Protein AF-A0A5P2HES1-F1 (afdb_monomer)

Structure (mmCIF, N/CA/C/O backbone):
data_AF-A0A5P2HES1-F1
#
_entry.id   AF-A0A5P2HES1-F1
#
loop_
_atom_site.group_PDB
_atom_site.id
_atom_site.type_symbol
_atom_site.label_atom_id
_atom_site.label_alt_id
_atom_site.label_comp_id
_atom_site.label_asym_id
_atom_site.label_entity_id
_atom_site.label_seq_id
_atom_site.pdbx_PDB_ins_code
_atom_site.Cartn_x
_atom_site.Cartn_y
_atom_site.Cartn_z
_atom_site.occupancy
_atom_site.B_iso_or_equiv
_atom_site.auth_seq_id
_atom_site.auth_comp_id
_atom_site.auth_asym_id
_atom_site.auth_atom_id
_atom_site.pdbx_PDB_model_num
ATOM 1 N N . MET A 1 1 ? 37.624 15.967 -40.245 1.00 59.12 1 MET A N 1
ATOM 2 C CA . MET A 1 1 ? 36.885 14.984 -39.427 1.00 59.12 1 MET A CA 1
ATOM 3 C C . MET A 1 1 ? 36.874 13.698 -40.218 1.00 59.12 1 MET A C 1
ATOM 5 O O . MET A 1 1 ? 36.329 13.699 -41.315 1.00 59.12 1 MET A O 1
ATOM 9 N N . ASP A 1 2 ? 37.548 12.667 -39.721 1.00 70.38 2 ASP A N 1
ATOM 10 C CA . ASP A 1 2 ? 37.710 11.409 -40.449 1.00 70.38 2 ASP A CA 1
ATOM 11 C C . ASP A 1 2 ? 36.388 10.630 -40.472 1.00 70.38 2 ASP A C 1
ATOM 13 O O . ASP A 1 2 ? 35.602 10.689 -39.524 1.00 70.38 2 ASP A O 1
ATOM 17 N N . ALA A 1 3 ? 36.131 9.880 -41.547 1.00 70.19 3 ALA A N 1
ATOM 18 C CA . ALA A 1 3 ? 34.906 9.087 -41.704 1.00 70.19 3 ALA A CA 1
ATOM 19 C C . ALA A 1 3 ? 34.691 8.088 -40.544 1.00 70.19 3 ALA A C 1
ATOM 21 O O . ALA A 1 3 ? 33.560 7.851 -40.125 1.00 70.19 3 ALA A O 1
ATOM 22 N N . ASN A 1 4 ? 35.782 7.590 -39.950 1.00 72.94 4 ASN A N 1
ATOM 23 C CA . ASN A 1 4 ? 35.753 6.743 -38.755 1.00 72.94 4 ASN A CA 1
ATOM 24 C C . ASN A 1 4 ? 35.305 7.494 -37.492 1.00 72.94 4 ASN A C 1
ATOM 26 O O . ASN A 1 4 ? 34.657 6.903 -36.634 1.00 72.94 4 ASN A O 1
ATOM 30 N N . THR A 1 5 ? 35.609 8.791 -37.379 1.00 73.00 5 THR A N 1
ATOM 31 C CA . THR A 1 5 ? 35.155 9.634 -36.263 1.00 73.00 5 THR A CA 1
ATOM 32 C C . THR A 1 5 ? 33.660 9.927 -36.371 1.00 73.00 5 THR A C 1
ATOM 34 O O . THR A 1 5 ? 32.964 9.963 -35.366 1.00 73.00 5 THR A O 1
ATOM 37 N N . ILE A 1 6 ? 33.133 10.104 -37.586 1.00 72.12 6 ILE A N 1
ATOM 38 C CA . ILE A 1 6 ? 31.689 10.291 -37.801 1.00 72.12 6 ILE A CA 1
ATOM 39 C C . ILE A 1 6 ? 30.934 8.984 -37.513 1.00 72.12 6 ILE A C 1
ATOM 41 O O . ILE A 1 6 ? 29.900 9.007 -36.847 1.00 72.12 6 ILE A O 1
ATOM 45 N N . GLY A 1 7 ? 31.481 7.839 -37.938 1.00 72.12 7 GLY A N 1
ATOM 46 C CA . GLY A 1 7 ? 30.915 6.520 -37.641 1.00 72.12 7 GLY A CA 1
ATOM 47 C C . GLY A 1 7 ? 30.882 6.196 -36.143 1.00 72.12 7 GLY A C 1
ATOM 48 O O . GLY A 1 7 ? 29.856 5.735 -35.645 1.00 72.12 7 GLY A O 1
ATOM 49 N N . SER A 1 8 ? 31.956 6.495 -35.402 1.00 70.94 8 SER A N 1
ATOM 50 C CA . SER A 1 8 ? 31.992 6.270 -33.950 1.00 70.94 8 SER A CA 1
ATOM 51 C C . SER A 1 8 ? 31.045 7.196 -33.179 1.00 70.94 8 SER A C 1
ATOM 53 O O . SER A 1 8 ? 30.427 6.758 -32.210 1.00 70.94 8 SER A O 1
ATOM 55 N N . LEU A 1 9 ? 30.862 8.444 -33.627 1.00 70.81 9 LEU A N 1
ATOM 56 C CA . LEU A 1 9 ? 29.902 9.378 -33.027 1.00 70.81 9 LEU A CA 1
ATOM 57 C C . LEU A 1 9 ? 28.442 8.951 -33.259 1.00 70.81 9 LEU A C 1
ATOM 59 O O . LEU A 1 9 ? 27.622 9.061 -32.348 1.00 70.81 9 LEU A O 1
ATOM 63 N N . LEU A 1 10 ? 28.109 8.423 -34.441 1.00 69.81 10 LEU A N 1
ATOM 64 C CA . LEU A 1 10 ? 26.763 7.913 -34.736 1.00 69.81 10 LEU A CA 1
ATOM 65 C C . LEU A 1 10 ? 26.450 6.612 -33.979 1.00 69.81 10 LEU A C 1
ATOM 67 O O . LEU A 1 10 ? 25.336 6.451 -33.472 1.00 69.81 10 LEU A O 1
ATOM 71 N N . ALA A 1 11 ? 27.432 5.715 -33.847 1.00 69.38 11 ALA A N 1
ATOM 72 C CA . ALA A 1 11 ? 27.310 4.500 -33.038 1.00 69.38 11 ALA A CA 1
ATOM 73 C C . ALA A 1 11 ? 27.138 4.824 -31.543 1.00 69.38 11 ALA A C 1
ATOM 75 O O . ALA A 1 11 ? 26.282 4.253 -30.872 1.00 69.38 11 ALA A O 1
ATOM 76 N N . PHE A 1 12 ? 27.885 5.806 -31.029 1.00 71.69 12 PHE A N 1
ATOM 77 C CA . PHE A 1 12 ? 27.720 6.279 -29.655 1.00 71.69 12 PHE A CA 1
ATOM 78 C C . PHE A 1 12 ? 26.327 6.880 -29.415 1.00 71.69 12 PHE A C 1
ATOM 80 O O . PHE A 1 12 ? 25.690 6.582 -28.406 1.00 71.69 12 PHE A O 1
ATOM 87 N N . ASN A 1 13 ? 25.822 7.688 -30.355 1.00 73.94 13 ASN A N 1
ATOM 88 C CA . ASN A 1 13 ? 24.507 8.315 -30.233 1.00 73.94 13 ASN A CA 1
ATOM 89 C C . ASN A 1 13 ? 23.365 7.284 -30.211 1.00 73.94 13 ASN A C 1
ATOM 91 O O . ASN A 1 13 ? 22.482 7.336 -29.357 1.00 73.94 13 ASN A O 1
ATOM 95 N N . THR A 1 14 ? 23.394 6.315 -31.125 1.00 71.44 14 THR A N 1
ATOM 96 C CA . THR A 1 14 ? 22.383 5.245 -31.197 1.00 71.44 14 THR A CA 1
ATOM 97 C C . THR A 1 14 ? 22.399 4.357 -29.951 1.00 71.44 14 THR A C 1
ATOM 99 O O . THR A 1 14 ? 21.341 4.084 -29.379 1.00 71.44 14 THR A O 1
ATOM 102 N N . GLN A 1 15 ? 23.585 4.009 -29.448 1.00 72.19 15 GLN A N 1
ATOM 103 C CA . GLN A 1 15 ? 23.735 3.242 -28.211 1.00 72.19 15 GLN A CA 1
ATOM 104 C C . GLN A 1 15 ? 23.251 4.018 -26.971 1.00 72.19 15 GLN A C 1
ATOM 106 O O . GLN A 1 15 ? 22.603 3.442 -26.094 1.00 72.19 15 GLN A O 1
ATOM 111 N N . ALA A 1 16 ? 23.503 5.331 -26.911 1.00 74.25 16 ALA A N 1
ATOM 112 C CA . ALA A 1 16 ? 23.012 6.193 -25.837 1.00 74.25 16 ALA A CA 1
ATOM 113 C C . ALA A 1 16 ? 21.476 6.290 -25.825 1.00 74.25 16 ALA A C 1
ATOM 115 O O . ALA A 1 16 ? 20.864 6.164 -24.764 1.00 74.25 16 ALA A O 1
ATOM 116 N N . HIS A 1 17 ? 20.838 6.450 -26.989 1.00 74.75 17 HIS A N 1
ATOM 117 C CA . HIS A 1 17 ? 19.375 6.463 -27.089 1.00 74.75 17 HIS A CA 1
ATOM 118 C C . HIS A 1 17 ? 18.744 5.137 -26.640 1.00 74.75 17 HIS A C 1
ATOM 120 O O . HIS A 1 17 ? 17.772 5.158 -25.880 1.00 74.75 17 HIS A O 1
ATOM 126 N N . GLY A 1 18 ? 19.316 3.997 -27.042 1.00 74.69 18 GLY A N 1
ATOM 127 C CA . GLY A 1 18 ? 18.843 2.677 -26.611 1.00 74.69 18 GLY A CA 1
ATOM 128 C C . GLY A 1 18 ? 18.939 2.479 -25.095 1.00 74.69 18 GLY A C 1
ATOM 129 O O . GLY A 1 18 ? 18.006 1.977 -24.469 1.00 74.69 18 GLY A O 1
ATOM 130 N N . LEU A 1 19 ? 20.029 2.948 -24.480 1.00 77.19 19 LEU A N 1
ATOM 131 C CA . LEU A 1 19 ? 20.237 2.853 -23.035 1.00 77.19 19 LEU A CA 1
ATOM 132 C C . LEU A 1 19 ? 19.275 3.756 -22.245 1.00 77.19 19 LEU A C 1
ATOM 134 O O . LEU A 1 19 ? 18.709 3.320 -21.243 1.00 77.19 19 LEU A O 1
ATOM 138 N N . LEU A 1 20 ? 19.033 4.987 -22.709 1.00 81.25 20 LEU A N 1
ATOM 139 C CA . LEU A 1 20 ? 18.049 5.885 -22.092 1.00 81.25 20 LEU A CA 1
ATOM 140 C C . LEU A 1 20 ? 16.631 5.312 -22.169 1.00 81.25 20 LEU A C 1
ATOM 142 O O . LEU A 1 20 ? 15.892 5.372 -21.185 1.00 81.25 20 LEU A O 1
ATOM 146 N N . PHE A 1 21 ? 16.263 4.726 -23.311 1.00 82.12 21 PHE A N 1
ATOM 147 C CA . PHE A 1 21 ? 14.965 4.076 -23.473 1.00 82.12 21 PHE A CA 1
ATOM 148 C C . PHE A 1 21 ? 14.817 2.863 -22.548 1.00 82.12 21 PHE A C 1
ATOM 150 O O . PHE A 1 21 ? 13.792 2.718 -21.889 1.00 82.12 21 PHE A O 1
ATOM 157 N N . LEU A 1 22 ? 15.858 2.036 -22.425 1.00 82.62 22 LEU A N 1
ATOM 158 C CA . LEU A 1 22 ? 15.888 0.899 -21.502 1.00 82.62 22 LEU A CA 1
ATOM 159 C C . LEU A 1 22 ? 15.700 1.311 -20.040 1.00 82.62 22 LEU A C 1
ATOM 161 O O . LEU A 1 22 ? 14.927 0.681 -19.313 1.00 82.62 22 LEU A O 1
ATOM 165 N N . ILE A 1 23 ? 16.380 2.375 -19.611 1.00 85.12 23 ILE A N 1
ATOM 166 C CA . ILE A 1 23 ? 16.224 2.937 -18.265 1.00 85.12 23 ILE A CA 1
ATOM 167 C C . ILE A 1 23 ? 14.798 3.455 -18.076 1.00 85.12 23 ILE A C 1
ATOM 169 O O . ILE A 1 23 ? 14.166 3.144 -17.072 1.00 85.12 23 ILE A O 1
ATOM 173 N N . ALA A 1 24 ? 14.256 4.200 -19.040 1.00 86.12 24 ALA A N 1
ATOM 174 C CA . ALA A 1 24 ? 12.887 4.696 -18.948 1.00 86.12 24 ALA A CA 1
ATOM 175 C C . ALA A 1 24 ? 11.875 3.542 -18.847 1.00 86.12 24 ALA A C 1
ATOM 177 O O . ALA A 1 24 ? 11.020 3.540 -17.963 1.00 86.12 24 ALA A O 1
ATOM 178 N N . LEU A 1 25 ? 12.012 2.527 -19.702 1.00 86.81 25 LEU A N 1
ATOM 179 C CA . LEU A 1 25 ? 11.090 1.402 -19.786 1.00 86.81 25 LEU A CA 1
ATOM 180 C C . LEU A 1 25 ? 11.132 0.521 -18.529 1.00 86.81 25 LEU A C 1
ATOM 182 O O . LEU A 1 25 ? 10.091 0.207 -17.955 1.00 86.81 25 LEU A O 1
ATOM 186 N N . SER A 1 26 ? 12.331 0.170 -18.057 1.00 85.75 26 SER A N 1
ATOM 187 C CA . SER A 1 26 ? 12.492 -0.568 -16.796 1.00 85.75 26 SER A CA 1
ATOM 188 C C . SER A 1 26 ? 12.007 0.249 -15.596 1.00 85.75 26 SER A C 1
ATOM 190 O O . SER A 1 26 ? 11.355 -0.296 -14.703 1.00 85.75 26 SER A O 1
ATOM 192 N N . GLY A 1 27 ? 12.233 1.564 -15.616 1.00 89.69 27 GLY A N 1
ATOM 193 C CA . GLY A 1 27 ? 11.813 2.473 -14.559 1.00 89.69 27 GLY A CA 1
ATOM 194 C C . GLY A 1 27 ? 10.301 2.620 -14.446 1.00 89.69 27 GLY A C 1
ATOM 195 O O . GLY A 1 27 ? 9.809 2.829 -13.336 1.00 89.69 27 GLY A O 1
ATOM 196 N N . MET A 1 28 ? 9.546 2.446 -15.536 1.00 91.69 28 MET A N 1
ATOM 197 C CA . MET A 1 28 ? 8.081 2.505 -15.498 1.00 91.69 28 MET A CA 1
ATOM 198 C C . MET A 1 28 ? 7.492 1.457 -14.555 1.00 91.69 28 MET A C 1
ATOM 200 O O . MET A 1 28 ? 6.692 1.809 -13.687 1.00 91.69 28 MET A O 1
ATOM 204 N N . ARG A 1 29 ? 7.916 0.189 -14.649 1.00 91.00 29 ARG A N 1
ATOM 205 C CA . ARG A 1 29 ? 7.395 -0.885 -13.783 1.00 91.00 29 ARG A CA 1
ATOM 206 C C . ARG A 1 29 ? 7.688 -0.601 -12.308 1.00 91.00 29 ARG A C 1
ATOM 208 O O . ARG A 1 29 ? 6.773 -0.619 -11.487 1.00 91.00 29 ARG A O 1
ATOM 215 N N . VAL A 1 30 ? 8.942 -0.267 -11.986 1.00 92.81 30 VAL A N 1
ATOM 216 C CA . VAL A 1 30 ? 9.394 0.043 -10.614 1.00 92.81 30 VAL A CA 1
ATOM 217 C C . VAL A 1 30 ? 8.643 1.243 -10.040 1.00 92.81 30 VAL A C 1
ATOM 219 O O . VAL A 1 30 ? 8.093 1.176 -8.940 1.00 92.81 30 VAL A O 1
ATOM 222 N N . THR A 1 31 ? 8.576 2.332 -10.806 1.00 92.25 31 THR A N 1
ATOM 223 C CA . THR A 1 31 ? 7.919 3.571 -10.376 1.00 92.25 31 THR A CA 1
ATOM 224 C C . THR A 1 31 ? 6.433 3.349 -10.131 1.00 92.25 31 THR A C 1
ATOM 226 O O . THR A 1 31 ? 5.910 3.846 -9.137 1.00 92.25 31 THR A O 1
ATOM 229 N N . THR A 1 32 ? 5.757 2.563 -10.974 1.00 92.69 32 THR A N 1
ATOM 230 C CA . THR A 1 32 ? 4.318 2.303 -10.816 1.00 92.69 32 THR A CA 1
ATOM 231 C C . THR A 1 32 ? 4.023 1.456 -9.575 1.00 92.69 32 THR A C 1
ATOM 233 O O . THR A 1 32 ? 3.078 1.758 -8.850 1.00 92.69 32 THR A O 1
ATOM 236 N N . ILE A 1 33 ? 4.869 0.466 -9.257 1.00 91.94 33 ILE A N 1
ATOM 237 C CA . ILE A 1 33 ? 4.746 -0.311 -8.009 1.00 91.94 33 ILE A CA 1
ATOM 238 C C . ILE A 1 33 ? 4.883 0.616 -6.800 1.00 91.94 33 ILE A C 1
ATOM 240 O O . ILE A 1 33 ? 4.033 0.614 -5.912 1.00 91.94 33 ILE A O 1
ATOM 244 N N . PHE A 1 34 ? 5.937 1.435 -6.767 1.00 91.56 34 PHE A N 1
ATOM 245 C CA . PHE A 1 34 ? 6.219 2.305 -5.619 1.00 91.56 34 PHE A CA 1
ATOM 246 C C . PHE A 1 34 ? 5.222 3.460 -5.486 1.00 91.56 34 PHE A C 1
ATOM 248 O O . PHE A 1 34 ? 5.036 3.976 -4.387 1.00 91.56 34 PHE A O 1
ATOM 255 N N . LEU A 1 35 ? 4.581 3.864 -6.584 1.00 90.62 35 LEU A N 1
ATOM 256 C CA . LEU A 1 35 ? 3.520 4.866 -6.573 1.00 90.62 35 LEU A CA 1
ATOM 257 C C . LEU A 1 35 ? 2.265 4.354 -5.855 1.00 90.62 35 LEU A C 1
ATOM 259 O O . LEU A 1 35 ? 1.629 5.113 -5.129 1.00 90.62 35 LEU A O 1
ATOM 263 N N . VAL A 1 36 ? 1.917 3.084 -6.066 1.00 91.00 36 VAL A N 1
ATOM 264 C CA . VAL A 1 36 ? 0.675 2.474 -5.562 1.00 91.00 36 VAL A CA 1
ATOM 265 C C . VAL A 1 36 ? 0.852 1.895 -4.159 1.00 91.00 36 VAL A C 1
ATOM 267 O O . VAL A 1 36 ? -0.128 1.759 -3.430 1.00 91.00 36 VAL A O 1
ATOM 270 N N . LEU A 1 37 ? 2.083 1.558 -3.768 1.00 91.75 37 LEU A N 1
ATOM 271 C CA . LEU A 1 37 ? 2.408 0.916 -2.497 1.00 91.75 37 LEU A CA 1
ATOM 272 C C . LEU A 1 37 ? 2.370 1.902 -1.308 1.00 91.75 37 LEU A C 1
ATOM 274 O O . LEU A 1 37 ? 3.261 2.753 -1.204 1.00 91.75 37 LEU A O 1
ATOM 278 N N . PRO A 1 38 ? 1.450 1.753 -0.328 1.00 90.38 38 PRO A N 1
ATOM 279 C CA . PRO A 1 38 ? 1.355 2.660 0.822 1.00 90.38 38 PRO A CA 1
ATOM 280 C C . PRO A 1 38 ? 2.611 2.693 1.697 1.00 90.38 38 PRO A C 1
ATOM 282 O O . PRO A 1 38 ? 2.952 3.738 2.254 1.00 90.38 38 PRO A O 1
ATOM 285 N N . ALA A 1 39 ? 3.354 1.583 1.760 1.00 89.25 39 ALA A N 1
ATOM 286 C CA . ALA A 1 39 ? 4.639 1.515 2.453 1.00 89.25 39 ALA A CA 1
ATOM 287 C C . ALA A 1 39 ? 5.697 2.482 1.886 1.00 89.25 39 ALA A C 1
ATOM 289 O O . ALA A 1 39 ? 6.599 2.866 2.622 1.00 89.25 39 ALA A O 1
ATOM 290 N N . MET A 1 40 ? 5.572 2.904 0.620 1.00 87.31 40 MET A N 1
ATOM 291 C CA . MET A 1 40 ? 6.423 3.906 -0.045 1.00 87.31 40 MET A CA 1
ATOM 292 C C . MET A 1 40 ? 5.689 5.247 -0.252 1.00 87.31 40 MET A C 1
ATOM 294 O O . MET A 1 40 ? 6.055 6.048 -1.120 1.00 87.31 40 MET A O 1
ATOM 298 N N . SER A 1 41 ? 4.634 5.517 0.521 1.00 84.12 41 SER A N 1
ATOM 299 C CA . SER A 1 41 ? 3.935 6.807 0.492 1.00 84.12 41 SER A CA 1
ATOM 300 C C . SER A 1 41 ? 4.844 7.954 0.950 1.00 84.12 41 SER A C 1
ATOM 302 O O . SER A 1 41 ? 5.832 7.749 1.655 1.00 84.12 41 SER A O 1
ATOM 304 N N . SER A 1 42 ? 4.497 9.189 0.579 1.00 76.62 42 SER A N 1
ATOM 305 C CA . SER A 1 42 ? 5.242 10.392 0.984 1.00 76.62 42 SER A CA 1
ATOM 306 C C . SER A 1 42 ? 5.252 10.626 2.497 1.00 76.62 42 SER A C 1
ATOM 308 O O . SER A 1 42 ? 6.141 11.313 2.993 1.00 76.62 42 SER A O 1
ATOM 310 N N . GLN A 1 43 ? 4.280 10.063 3.220 1.00 75.12 43 GLN A N 1
ATOM 311 C CA . GLN A 1 43 ? 4.225 10.103 4.681 1.00 75.12 43 GLN A CA 1
ATOM 312 C C . GLN A 1 43 ? 5.243 9.146 5.316 1.00 75.12 43 GLN A C 1
ATOM 314 O O . GLN A 1 43 ? 5.776 9.444 6.380 1.00 75.12 43 GLN A O 1
ATOM 319 N N . ALA A 1 44 ? 5.527 8.015 4.662 1.00 76.62 44 ALA A N 1
ATOM 320 C CA . ALA A 1 44 ? 6.476 7.017 5.147 1.00 76.62 44 ALA A CA 1
ATOM 321 C C . ALA A 1 44 ? 7.919 7.310 4.700 1.00 76.62 44 ALA A C 1
ATOM 323 O O . ALA A 1 44 ? 8.850 7.189 5.494 1.00 76.62 44 ALA A O 1
ATOM 324 N N . VAL A 1 45 ? 8.115 7.699 3.434 1.00 85.06 45 VAL A N 1
ATOM 325 C CA . VAL A 1 45 ? 9.440 7.920 2.835 1.00 85.06 45 VAL A CA 1
ATOM 326 C C . VAL A 1 45 ? 9.476 9.261 2.094 1.00 85.06 45 VAL A C 1
ATOM 328 O O . VAL A 1 45 ? 8.653 9.488 1.202 1.00 85.06 45 VAL A O 1
ATOM 331 N N . PRO A 1 46 ? 10.458 10.144 2.378 1.00 88.62 46 PRO A N 1
ATOM 332 C CA . PRO A 1 46 ? 10.617 11.396 1.647 1.00 88.62 46 PRO A CA 1
ATOM 333 C C . PRO A 1 46 ? 10.748 11.165 0.138 1.00 88.62 46 PRO A C 1
ATOM 335 O O . PRO A 1 46 ? 11.482 10.280 -0.311 1.00 88.62 46 PRO A O 1
ATOM 338 N N . GLY A 1 47 ? 10.089 12.007 -0.664 1.00 86.38 47 GLY A N 1
ATOM 339 C CA . GLY A 1 47 ? 10.017 11.830 -2.119 1.00 86.38 47 GLY A CA 1
ATOM 340 C C . GLY A 1 47 ? 11.381 11.720 -2.811 1.00 86.38 47 GLY A C 1
ATOM 341 O O . GLY A 1 47 ? 11.524 10.935 -3.744 1.00 86.38 47 GLY A O 1
ATOM 342 N N . ALA A 1 48 ? 12.398 12.433 -2.313 1.00 88.25 48 ALA A N 1
ATOM 343 C CA . ALA A 1 48 ? 13.765 12.356 -2.830 1.00 88.25 48 ALA A CA 1
ATOM 344 C C . ALA A 1 48 ? 14.407 10.975 -2.609 1.00 88.25 48 ALA A C 1
ATOM 346 O O . ALA A 1 48 ? 15.031 10.433 -3.519 1.00 88.25 48 ALA A O 1
ATOM 347 N N . VAL A 1 49 ? 14.210 10.379 -1.427 1.00 88.75 49 VAL A N 1
ATOM 348 C CA . VAL A 1 49 ? 14.734 9.043 -1.096 1.00 88.75 49 VAL A CA 1
ATOM 349 C C . VAL A 1 49 ? 14.031 7.984 -1.938 1.00 88.75 49 VAL A C 1
ATOM 351 O O . VAL A 1 49 ? 14.685 7.116 -2.514 1.00 88.75 49 VAL A O 1
ATOM 354 N N . ARG A 1 50 ? 12.707 8.099 -2.083 1.00 87.69 50 ARG A N 1
ATOM 355 C CA . ARG A 1 50 ? 11.908 7.206 -2.929 1.00 87.69 50 ARG A CA 1
ATOM 356 C C . ARG A 1 50 ? 12.342 7.263 -4.393 1.00 87.69 50 ARG A C 1
ATOM 358 O O . ARG A 1 50 ? 12.555 6.221 -5.002 1.00 87.69 50 ARG A O 1
ATOM 365 N N . ALA A 1 51 ? 12.507 8.467 -4.943 1.00 87.12 51 ALA A N 1
ATOM 366 C CA . ALA A 1 51 ? 12.986 8.644 -6.310 1.00 87.12 51 ALA A CA 1
ATOM 367 C C . ALA A 1 51 ? 14.395 8.059 -6.483 1.00 87.12 51 ALA A C 1
ATOM 369 O O . ALA A 1 51 ? 14.630 7.313 -7.429 1.00 87.12 51 ALA A O 1
ATOM 370 N N . GLY A 1 52 ? 15.306 8.324 -5.539 1.00 89.50 52 GLY A N 1
ATOM 371 C CA . GLY A 1 52 ? 16.648 7.738 -5.534 1.00 89.50 52 GLY A CA 1
ATOM 372 C C . GLY A 1 52 ? 16.628 6.207 -5.543 1.00 89.50 52 GLY A C 1
ATOM 373 O O . GLY A 1 52 ? 17.326 5.594 -6.346 1.00 89.50 52 GLY A O 1
ATOM 374 N N . ALA A 1 53 ? 15.778 5.586 -4.720 1.00 88.06 53 ALA A N 1
ATOM 375 C CA . ALA A 1 53 ? 15.600 4.135 -4.704 1.00 88.06 53 ALA A CA 1
ATOM 376 C C . ALA A 1 53 ? 15.057 3.597 -6.040 1.00 88.06 53 ALA A C 1
ATOM 378 O O . ALA A 1 53 ? 15.586 2.609 -6.552 1.00 88.06 53 ALA A O 1
ATOM 379 N N . CYS A 1 54 ? 14.063 4.263 -6.644 1.00 89.81 54 CYS A N 1
ATOM 380 C CA . CYS A 1 54 ? 13.572 3.901 -7.977 1.00 89.81 54 CYS A CA 1
A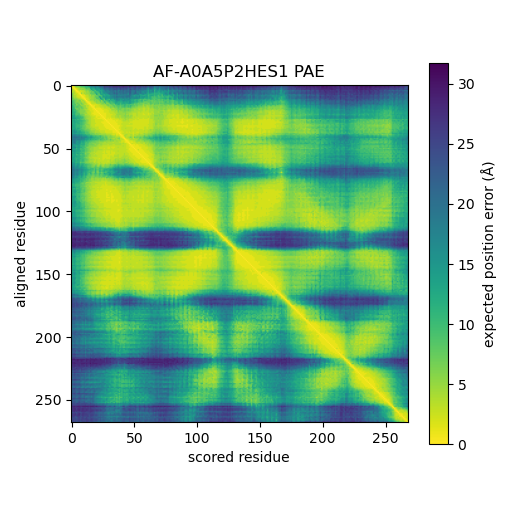TOM 381 C C . CYS A 1 54 ? 14.696 3.944 -9.017 1.00 89.81 54 CYS A C 1
ATOM 383 O O . CYS A 1 54 ? 14.869 2.982 -9.765 1.00 89.81 54 CYS A O 1
ATOM 385 N N . TYR A 1 55 ? 15.476 5.029 -9.053 1.00 88.56 55 TYR A N 1
ATOM 386 C CA . TYR A 1 55 ? 16.561 5.189 -10.023 1.00 88.56 55 TYR A CA 1
ATOM 387 C C . TYR A 1 55 ? 17.659 4.140 -9.846 1.00 88.56 55 TYR A C 1
ATOM 389 O O . TYR A 1 55 ? 18.105 3.563 -10.835 1.00 88.56 55 TYR A O 1
ATOM 397 N N . LEU A 1 56 ? 18.057 3.847 -8.604 1.00 90.19 56 LEU A N 1
ATOM 398 C CA . LEU A 1 56 ? 19.047 2.808 -8.313 1.00 90.19 56 LEU A CA 1
ATOM 399 C C . LEU A 1 56 ? 18.575 1.434 -8.803 1.00 90.19 56 LEU A C 1
ATOM 401 O O . LEU A 1 56 ? 19.314 0.747 -9.504 1.00 90.19 56 LEU A O 1
ATOM 405 N N . MET A 1 57 ? 17.334 1.052 -8.499 1.00 87.56 57 MET A N 1
ATOM 406 C CA . MET A 1 57 ? 16.793 -0.253 -8.903 1.00 87.56 57 MET A CA 1
ATOM 407 C C . MET A 1 57 ? 16.646 -0.351 -10.419 1.00 87.56 57 MET A C 1
ATOM 409 O O . MET A 1 57 ? 17.032 -1.353 -11.019 1.00 87.56 57 MET A O 1
ATOM 413 N N . THR A 1 58 ? 16.161 0.720 -11.042 1.00 89.62 58 THR A N 1
ATOM 414 C CA . THR A 1 58 ? 16.057 0.840 -12.499 1.00 89.62 58 THR A CA 1
ATOM 415 C C . THR A 1 58 ? 17.418 0.660 -13.165 1.00 89.62 58 THR A C 1
ATOM 417 O O . THR A 1 58 ? 17.531 -0.078 -14.140 1.00 89.62 58 THR A O 1
ATOM 420 N N . TRP A 1 59 ? 18.469 1.272 -12.613 1.00 87.25 59 TRP A N 1
ATOM 421 C CA . TRP A 1 59 ? 19.828 1.138 -13.131 1.00 87.25 59 TRP A CA 1
ATOM 422 C C . TRP A 1 59 ? 20.323 -0.313 -13.105 1.00 87.25 59 TRP A C 1
ATOM 424 O O . TRP A 1 59 ? 20.833 -0.801 -14.112 1.00 87.25 59 TRP A O 1
ATOM 434 N N . PHE A 1 60 ? 20.129 -1.031 -11.992 1.00 86.88 60 PHE A N 1
ATOM 435 C CA . PHE A 1 60 ? 20.514 -2.445 -11.897 1.00 86.88 60 PHE A CA 1
ATOM 436 C C . PHE A 1 60 ? 19.764 -3.328 -12.896 1.00 86.88 60 PHE A C 1
ATOM 438 O O . PHE A 1 60 ? 20.366 -4.211 -13.506 1.00 86.88 60 PHE A O 1
ATOM 445 N N . ILE A 1 61 ? 18.467 -3.078 -13.090 1.00 85.38 61 ILE A N 1
ATOM 446 C CA . ILE A 1 61 ? 17.654 -3.821 -14.058 1.00 85.38 61 ILE A CA 1
ATOM 447 C C . ILE A 1 61 ? 18.134 -3.527 -15.481 1.00 85.38 61 ILE A C 1
ATOM 449 O O . ILE A 1 61 ? 18.366 -4.461 -16.244 1.00 85.38 61 ILE A O 1
ATOM 453 N N . ALA A 1 62 ? 18.330 -2.252 -15.826 1.00 83.88 62 ALA A N 1
ATOM 454 C CA . ALA A 1 62 ? 18.783 -1.837 -17.151 1.00 83.88 62 ALA A CA 1
ATOM 455 C C . ALA A 1 62 ? 20.178 -2.390 -17.491 1.00 83.88 62 ALA A C 1
ATOM 457 O O . ALA A 1 62 ? 20.395 -2.837 -18.615 1.00 83.88 62 ALA A O 1
ATOM 458 N N . ALA A 1 63 ? 21.099 -2.433 -16.521 1.00 81.44 63 ALA A N 1
ATOM 459 C CA . ALA A 1 63 ? 22.440 -2.993 -16.704 1.00 81.44 63 ALA A CA 1
ATOM 460 C C . ALA A 1 63 ? 22.439 -4.505 -17.008 1.00 81.44 63 ALA A C 1
ATOM 462 O O . ALA A 1 63 ? 23.387 -5.012 -17.604 1.00 81.44 63 ALA A O 1
ATOM 463 N N . GLY A 1 64 ? 21.384 -5.226 -16.614 1.00 78.38 64 GLY A N 1
ATOM 464 C CA . GLY A 1 64 ? 21.218 -6.654 -16.893 1.00 78.38 64 GLY A CA 1
ATOM 465 C C . GLY A 1 64 ? 20.613 -6.977 -18.265 1.00 78.38 64 GLY A C 1
ATOM 466 O O . GLY A 1 64 ? 20.401 -8.152 -18.556 1.00 78.38 64 GLY A O 1
ATOM 467 N N . GLN A 1 65 ? 20.296 -5.975 -19.092 1.00 76.88 65 GLN A N 1
ATOM 468 C CA . GLN A 1 65 ? 19.570 -6.145 -20.358 1.00 76.88 65 GLN A CA 1
ATOM 469 C C . GLN A 1 65 ? 20.448 -5.782 -21.560 1.00 76.88 65 GLN A C 1
ATOM 471 O O . GLN A 1 65 ? 21.246 -4.850 -21.498 1.00 76.88 65 GLN A O 1
ATOM 476 N N . SER A 1 66 ? 20.290 -6.503 -22.677 1.00 71.38 66 SER A N 1
ATOM 477 C CA . SER A 1 66 ? 21.043 -6.217 -23.906 1.00 71.38 66 SER A CA 1
ATOM 478 C C . SER A 1 66 ? 20.461 -4.999 -24.641 1.00 71.38 66 SER A C 1
ATOM 480 O O . SER A 1 66 ? 19.297 -5.059 -25.051 1.00 71.38 66 SER A O 1
ATOM 482 N N . PRO A 1 67 ? 21.243 -3.926 -24.892 1.00 65.19 67 PRO A N 1
ATOM 483 C CA . PRO A 1 67 ? 20.781 -2.741 -25.628 1.00 65.19 67 PRO A CA 1
ATOM 484 C C . PRO A 1 67 ? 20.323 -3.035 -27.060 1.00 65.19 67 PRO A C 1
ATOM 486 O O . PRO A 1 67 ? 19.434 -2.362 -27.576 1.00 65.19 67 PRO A O 1
ATOM 489 N N . SER A 1 68 ? 20.884 -4.076 -27.681 1.00 62.97 68 SER A N 1
ATOM 490 C CA . SER A 1 68 ? 20.616 -4.451 -29.074 1.00 62.97 68 SER A CA 1
ATOM 491 C C . SER A 1 68 ? 19.190 -4.943 -29.335 1.00 62.97 68 SER A C 1
ATOM 493 O O . SER A 1 68 ? 18.762 -5.004 -30.482 1.00 62.97 68 SER A O 1
ATOM 495 N N . ALA A 1 69 ? 18.423 -5.281 -28.294 1.00 63.31 69 ALA A N 1
ATOM 496 C CA . ALA A 1 69 ? 17.062 -5.784 -28.462 1.00 63.31 69 ALA A CA 1
ATOM 497 C C . ALA A 1 69 ? 16.044 -4.699 -28.877 1.00 63.31 69 ALA A C 1
ATOM 499 O O . ALA A 1 69 ? 14.918 -5.031 -29.242 1.00 63.31 69 ALA A O 1
ATOM 500 N N . PHE A 1 70 ? 16.425 -3.417 -28.831 1.00 65.31 70 PHE A N 1
ATOM 501 C CA . PHE A 1 70 ? 15.515 -2.277 -29.010 1.00 65.31 70 PHE A CA 1
ATOM 502 C C . PHE A 1 70 ? 15.802 -1.453 -30.279 1.00 65.31 70 PHE A C 1
ATOM 504 O O . PHE A 1 70 ? 15.120 -0.463 -30.529 1.00 65.31 70 PHE A O 1
ATOM 511 N N . GLU A 1 71 ? 16.769 -1.867 -31.107 1.00 64.19 71 GLU A N 1
ATOM 512 C CA . GLU A 1 71 ? 17.199 -1.136 -32.316 1.00 64.19 71 GLU A CA 1
ATOM 513 C C . GLU A 1 71 ? 16.163 -1.143 -33.458 1.00 64.19 71 GLU A C 1
ATOM 515 O O . GLU A 1 71 ? 16.242 -0.319 -34.368 1.00 64.19 71 GLU A O 1
ATOM 520 N N . HIS A 1 72 ? 15.172 -2.040 -33.411 1.00 67.12 72 HIS A N 1
ATOM 521 C CA . HIS A 1 72 ? 14.168 -2.222 -34.470 1.00 67.12 72 HIS A CA 1
ATOM 522 C C . HIS A 1 72 ? 12.737 -1.833 -34.065 1.00 67.12 72 HIS A C 1
ATOM 524 O O . HIS A 1 72 ? 11.793 -2.168 -34.778 1.00 67.12 72 HIS A O 1
ATOM 530 N N . LEU A 1 73 ? 12.550 -1.155 -32.930 1.00 73.00 73 LEU A N 1
ATOM 531 C CA . LEU A 1 73 ? 11.213 -0.806 -32.442 1.00 73.00 73 LEU A CA 1
ATOM 532 C C . LEU A 1 73 ? 10.672 0.460 -33.105 1.00 73.00 73 LEU A C 1
ATOM 534 O O . LEU A 1 73 ? 11.344 1.492 -33.164 1.00 73.00 73 LEU A O 1
ATOM 538 N N . THR A 1 74 ? 9.419 0.397 -33.547 1.00 79.81 74 THR A N 1
ATOM 539 C CA . THR A 1 74 ? 8.696 1.557 -34.075 1.00 79.81 74 THR A CA 1
ATOM 540 C C . THR A 1 74 ? 8.121 2.383 -32.915 1.00 79.81 74 THR A C 1
ATOM 542 O O . THR A 1 74 ? 7.902 1.872 -31.818 1.00 79.81 74 THR A O 1
ATOM 545 N N . VAL A 1 75 ? 7.808 3.665 -33.139 1.00 80.12 75 VAL A N 1
ATOM 546 C CA . VAL A 1 75 ? 7.176 4.540 -32.125 1.00 80.12 75 VAL A CA 1
ATOM 547 C C . VAL A 1 75 ? 5.911 3.923 -31.485 1.00 80.12 75 VAL A C 1
ATOM 549 O O . VAL A 1 75 ? 5.784 3.996 -30.260 1.00 80.12 75 VAL A O 1
ATOM 552 N N . PRO A 1 76 ? 4.993 3.273 -32.235 1.00 82.38 76 PRO A N 1
ATOM 553 C CA . PRO A 1 76 ? 3.851 2.574 -31.642 1.00 82.38 76 PRO A CA 1
ATOM 554 C C . PRO A 1 76 ? 4.251 1.419 -30.716 1.00 82.38 76 PRO A C 1
ATOM 556 O O . PRO A 1 76 ? 3.631 1.242 -29.668 1.00 82.38 76 PRO A O 1
ATOM 559 N N . ASP A 1 77 ? 5.309 0.678 -31.053 1.00 81.81 77 ASP A N 1
ATOM 560 C CA . ASP A 1 77 ? 5.800 -0.440 -30.241 1.00 81.81 77 ASP A CA 1
ATOM 561 C C . ASP A 1 77 ? 6.375 0.070 -28.915 1.00 81.81 77 ASP A C 1
ATOM 563 O O . ASP A 1 77 ? 6.116 -0.498 -27.856 1.00 81.81 77 ASP A O 1
ATOM 567 N N . MET A 1 78 ? 7.095 1.197 -28.947 1.00 81.44 78 MET A N 1
ATOM 568 C CA . MET A 1 78 ? 7.617 1.847 -27.740 1.00 81.44 78 MET A CA 1
ATOM 569 C C . MET A 1 78 ? 6.496 2.302 -26.797 1.00 81.44 78 MET A C 1
ATOM 571 O O . MET A 1 78 ? 6.593 2.116 -25.579 1.00 81.44 78 MET A O 1
ATOM 575 N N . LEU A 1 79 ? 5.421 2.875 -27.349 1.00 84.75 79 LEU A N 1
ATOM 576 C CA . LEU A 1 79 ? 4.254 3.285 -26.567 1.00 84.75 79 LEU A CA 1
ATOM 577 C C . LEU A 1 79 ? 3.561 2.071 -25.936 1.00 84.75 79 LEU A C 1
ATOM 579 O O . LEU A 1 79 ? 3.262 2.088 -24.741 1.00 84.75 79 LEU A O 1
ATOM 583 N N . LEU A 1 80 ? 3.357 1.008 -26.718 1.00 85.25 80 LEU A N 1
ATOM 584 C CA . LEU A 1 80 ? 2.747 -0.235 -26.251 1.00 85.25 80 LEU A CA 1
ATOM 585 C C . LEU A 1 80 ? 3.564 -0.869 -25.119 1.00 85.25 80 LEU A C 1
ATOM 587 O O . LEU A 1 80 ? 3.009 -1.227 -24.080 1.00 85.25 80 LEU A O 1
ATOM 591 N N . LEU A 1 81 ? 4.887 -0.949 -25.280 1.00 85.00 81 LEU A N 1
ATOM 592 C CA . LEU A 1 81 ? 5.795 -1.459 -24.254 1.00 85.00 81 LEU A CA 1
ATOM 593 C C . LEU A 1 81 ? 5.739 -0.614 -22.977 1.00 85.00 81 LEU A C 1
ATOM 595 O O . LEU A 1 81 ? 5.678 -1.164 -21.882 1.00 85.00 81 LEU A O 1
ATOM 599 N N . THR A 1 82 ? 5.693 0.711 -23.101 1.00 87.38 82 THR A N 1
ATOM 600 C CA . THR A 1 82 ? 5.589 1.615 -21.945 1.00 87.38 82 THR A CA 1
ATOM 601 C C . THR A 1 82 ? 4.286 1.387 -21.174 1.00 87.38 82 THR A C 1
ATOM 603 O O . THR A 1 82 ? 4.302 1.254 -19.948 1.00 87.38 82 THR A O 1
ATOM 606 N N . MET A 1 83 ? 3.157 1.289 -21.884 1.00 87.06 83 MET A N 1
ATOM 607 C CA . MET A 1 83 ? 1.855 0.994 -21.276 1.00 87.06 83 MET A CA 1
ATOM 608 C C . MET A 1 83 ? 1.836 -0.386 -20.612 1.00 87.06 83 MET A C 1
ATOM 610 O O . MET A 1 83 ? 1.316 -0.527 -19.505 1.00 87.06 83 MET A O 1
ATOM 614 N N . LYS A 1 84 ? 2.448 -1.389 -21.250 1.00 85.81 84 LYS A N 1
ATOM 615 C CA . LYS A 1 84 ? 2.605 -2.742 -20.707 1.00 85.81 84 LYS A CA 1
ATOM 616 C C . LYS A 1 84 ? 3.355 -2.732 -19.373 1.00 85.81 84 LYS A C 1
ATOM 618 O O . LYS A 1 84 ? 2.883 -3.311 -18.399 1.00 85.81 84 LYS A O 1
ATOM 623 N N . GLU A 1 85 ? 4.512 -2.076 -19.318 1.00 88.69 85 GLU A N 1
ATOM 624 C CA . GLU A 1 85 ? 5.333 -2.005 -18.103 1.00 88.69 85 GLU A CA 1
ATOM 625 C C . GLU A 1 85 ? 4.614 -1.270 -16.966 1.00 88.69 85 GLU A C 1
ATOM 627 O O . GLU A 1 85 ? 4.656 -1.717 -15.817 1.00 88.69 85 GLU A O 1
ATOM 632 N N . ALA A 1 86 ? 3.895 -0.190 -17.291 1.00 90.69 86 ALA A N 1
ATOM 633 C CA . ALA A 1 86 ? 3.040 0.505 -16.334 1.00 90.69 86 ALA A CA 1
ATOM 634 C C . ALA A 1 86 ? 1.925 -0.412 -15.805 1.00 90.69 86 ALA A C 1
ATOM 636 O O . ALA A 1 86 ? 1.701 -0.475 -14.599 1.00 90.69 86 ALA A O 1
ATOM 637 N N . PHE A 1 87 ? 1.263 -1.172 -16.680 1.00 87.94 87 PHE A N 1
ATOM 638 C CA . PHE A 1 87 ? 0.194 -2.093 -16.294 1.00 87.94 87 PHE A CA 1
ATOM 639 C C . PHE A 1 87 ? 0.693 -3.227 -15.386 1.00 87.94 87 PHE A C 1
ATOM 641 O O . PHE A 1 87 ? 0.090 -3.496 -14.347 1.00 87.94 87 PHE A O 1
ATOM 648 N N . ILE A 1 88 ? 1.820 -3.860 -15.726 1.00 84.94 88 ILE A N 1
ATOM 649 C CA . ILE A 1 88 ? 2.429 -4.910 -14.890 1.00 84.94 88 ILE A CA 1
ATOM 650 C C . ILE A 1 88 ? 2.825 -4.333 -13.526 1.00 84.94 88 ILE A C 1
ATOM 652 O O . ILE A 1 88 ? 2.542 -4.935 -12.489 1.00 84.94 88 ILE A O 1
ATOM 656 N N . GLY A 1 89 ? 3.441 -3.147 -13.515 1.00 88.88 89 GLY A N 1
ATOM 657 C CA . GLY A 1 89 ? 3.799 -2.467 -12.275 1.00 88.88 89 GLY A CA 1
ATOM 658 C C . GLY A 1 89 ? 2.575 -2.133 -11.417 1.00 88.88 89 GLY A C 1
ATOM 659 O O . GLY A 1 89 ? 2.592 -2.354 -10.208 1.00 88.88 89 GLY A O 1
ATOM 660 N N . LEU A 1 90 ? 1.486 -1.683 -12.041 1.00 89.12 90 LEU A N 1
ATOM 661 C CA . LEU A 1 90 ? 0.212 -1.423 -11.373 1.00 89.12 90 LEU A CA 1
ATOM 662 C C . LEU A 1 90 ? -0.375 -2.699 -10.760 1.00 89.12 90 LEU A C 1
ATOM 664 O O . LEU A 1 90 ? -0.822 -2.653 -9.621 1.00 89.12 90 LEU A O 1
ATOM 668 N N . MET A 1 91 ? -0.343 -3.832 -11.467 1.00 83.56 91 MET A N 1
ATOM 669 C CA . MET A 1 91 ? -0.851 -5.110 -10.952 1.00 83.56 91 MET A CA 1
ATOM 670 C C . MET A 1 91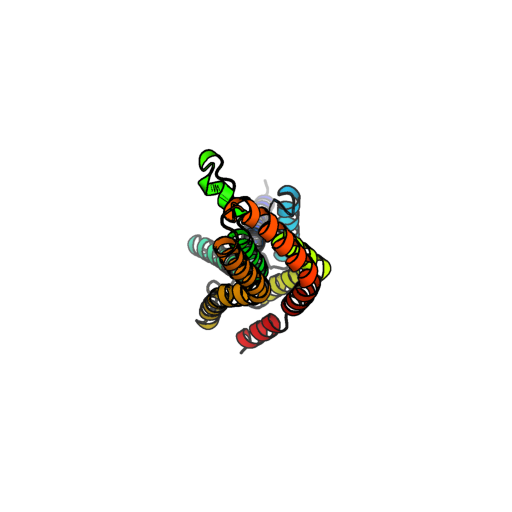 ? -0.064 -5.594 -9.730 1.00 83.56 91 MET A C 1
ATOM 672 O O . MET A 1 91 ? -0.657 -5.954 -8.714 1.00 83.56 91 MET A O 1
ATOM 676 N N . ILE A 1 92 ? 1.270 -5.577 -9.810 1.00 83.94 92 ILE A N 1
ATOM 677 C CA . ILE A 1 92 ? 2.138 -5.989 -8.697 1.00 83.94 92 ILE A CA 1
ATOM 678 C C . ILE A 1 92 ? 1.951 -5.040 -7.508 1.00 83.94 92 ILE A C 1
ATOM 680 O O . ILE A 1 92 ? 1.776 -5.499 -6.378 1.00 83.94 92 ILE A O 1
ATOM 684 N N . GLY A 1 93 ? 1.945 -3.729 -7.766 1.00 89.12 93 GLY A N 1
ATOM 685 C CA . GLY A 1 93 ? 1.693 -2.707 -6.754 1.00 89.12 93 GLY A CA 1
ATOM 686 C C . GLY A 1 93 ? 0.337 -2.899 -6.085 1.00 89.12 93 GLY A C 1
ATOM 687 O O . GLY A 1 93 ? 0.275 -2.981 -4.866 1.00 89.12 93 GLY A O 1
ATOM 688 N N . TYR A 1 94 ? -0.729 -3.068 -6.869 1.00 85.00 94 TYR A N 1
ATOM 689 C CA . TYR A 1 94 ? -2.087 -3.312 -6.381 1.00 85.00 94 TYR A CA 1
ATOM 690 C C . TYR A 1 94 ? -2.143 -4.515 -5.437 1.00 85.00 94 TYR A C 1
ATOM 692 O O . TYR A 1 94 ? -2.605 -4.379 -4.307 1.00 85.00 94 TYR A O 1
ATOM 700 N N . LEU A 1 95 ? -1.618 -5.670 -5.858 1.00 81.69 95 LEU A N 1
ATOM 701 C CA . LEU A 1 95 ? -1.633 -6.888 -5.042 1.00 81.69 95 LEU A CA 1
ATOM 702 C C . LEU A 1 95 ? -0.840 -6.726 -3.739 1.00 81.69 95 LEU A C 1
ATOM 704 O O . LEU A 1 95 ? -1.283 -7.195 -2.692 1.00 81.69 95 LEU A O 1
ATOM 708 N N . ALA A 1 96 ? 0.303 -6.038 -3.786 1.00 84.81 96 ALA A N 1
ATOM 709 C CA . ALA A 1 96 ? 1.090 -5.733 -2.594 1.00 84.81 96 ALA A CA 1
ATOM 710 C C . ALA A 1 96 ? 0.391 -4.718 -1.667 1.00 84.81 96 ALA A C 1
ATOM 712 O O . ALA A 1 96 ? 0.576 -4.766 -0.450 1.00 84.81 96 ALA A O 1
ATOM 713 N N . SER A 1 97 ? -0.429 -3.822 -2.224 1.00 88.31 97 SER A N 1
ATOM 714 C CA . SER A 1 97 ? -1.139 -2.776 -1.484 1.00 88.31 97 SER A CA 1
ATOM 715 C C . SER A 1 97 ? -2.359 -3.273 -0.704 1.00 88.31 97 SER A C 1
ATOM 717 O O . SER A 1 97 ? -2.737 -2.637 0.281 1.00 88.31 97 SER A O 1
ATOM 719 N N . ILE A 1 98 ? -2.945 -4.414 -1.090 1.00 82.88 98 ILE A N 1
ATOM 720 C CA . ILE A 1 98 ? -4.190 -4.950 -0.507 1.00 82.88 98 ILE A CA 1
ATOM 721 C C . ILE A 1 98 ? -4.139 -5.011 1.025 1.00 82.88 98 ILE A C 1
ATOM 723 O O . ILE A 1 98 ? -5.083 -4.583 1.682 1.00 82.88 98 ILE A O 1
ATOM 727 N N . ILE A 1 99 ? -3.040 -5.489 1.619 1.00 81.25 99 ILE A N 1
ATOM 728 C CA . ILE A 1 99 ? -2.929 -5.623 3.083 1.00 81.25 99 ILE A CA 1
ATOM 729 C C . ILE A 1 99 ? -3.035 -4.277 3.815 1.00 81.25 99 ILE A C 1
ATOM 731 O O . ILE A 1 99 ? -3.625 -4.198 4.892 1.00 81.25 99 ILE A O 1
ATOM 735 N N . PHE A 1 100 ? -2.509 -3.209 3.218 1.00 88.00 100 PHE A N 1
ATOM 736 C CA . PHE A 1 100 ? -2.558 -1.868 3.792 1.00 88.00 100 PHE A CA 1
ATOM 737 C C . PHE A 1 100 ? -3.956 -1.278 3.678 1.00 88.00 100 PHE A C 1
ATOM 739 O O . PHE A 1 100 ? -4.453 -0.719 4.649 1.00 88.00 100 PHE A O 1
ATOM 746 N N . TRP A 1 101 ? -4.614 -1.462 2.532 1.00 87.25 101 TRP A N 1
ATOM 747 C CA . TRP A 1 101 ? -5.986 -0.996 2.354 1.00 87.25 101 TRP A CA 1
ATOM 748 C C . TRP A 1 101 ? -6.979 -1.770 3.224 1.00 87.25 101 TRP A C 1
ATOM 750 O O . TRP A 1 101 ? -7.968 -1.202 3.678 1.00 87.25 101 TRP A O 1
ATOM 760 N N . ILE A 1 102 ? -6.725 -3.053 3.504 1.00 81.88 102 ILE A N 1
ATOM 761 C CA . ILE A 1 102 ? -7.496 -3.821 4.492 1.00 81.88 102 ILE A CA 1
ATOM 762 C C . ILE A 1 102 ? -7.363 -3.183 5.879 1.00 81.88 102 ILE A C 1
ATOM 764 O O . ILE A 1 102 ? -8.371 -3.013 6.563 1.00 81.88 102 ILE A O 1
ATOM 768 N N . ALA A 1 103 ? -6.142 -2.826 6.292 1.00 84.81 103 ALA A N 1
ATOM 769 C CA . ALA A 1 103 ? -5.894 -2.177 7.578 1.00 84.81 103 ALA A CA 1
ATOM 770 C C . ALA A 1 103 ? -6.535 -0.781 7.658 1.00 84.81 103 ALA A C 1
ATOM 772 O O . ALA A 1 103 ? -7.143 -0.447 8.674 1.00 84.81 103 ALA A O 1
ATOM 773 N N . GLU A 1 104 ? -6.448 -0.007 6.576 1.00 87.88 104 GLU A N 1
ATOM 774 C CA . GLU A 1 104 ? -7.097 1.298 6.426 1.00 87.88 104 GLU A CA 1
ATOM 775 C C . GLU A 1 104 ? -8.619 1.173 6.553 1.00 87.88 104 GLU A C 1
ATOM 777 O O . GLU A 1 104 ? -9.225 1.809 7.411 1.00 87.88 104 GLU A O 1
ATOM 782 N N . ALA A 1 105 ? -9.238 0.281 5.775 1.00 84.69 105 ALA A N 1
ATOM 783 C CA . ALA A 1 105 ? -10.680 0.054 5.814 1.00 84.69 105 ALA A CA 1
ATOM 784 C C . ALA A 1 105 ? -11.149 -0.435 7.194 1.00 84.69 105 ALA A C 1
ATOM 786 O O . ALA A 1 105 ? -12.148 0.057 7.717 1.00 84.69 105 ALA A O 1
ATOM 787 N N . ALA A 1 106 ? -10.418 -1.369 7.810 1.00 82.81 106 ALA A N 1
ATOM 788 C CA . ALA A 1 106 ? -10.727 -1.861 9.150 1.00 82.81 106 ALA A CA 1
ATOM 789 C C . ALA A 1 106 ? -10.661 -0.740 10.197 1.00 82.81 106 ALA A C 1
ATOM 791 O O . ALA A 1 106 ? -11.536 -0.650 11.058 1.00 82.81 106 ALA A O 1
ATOM 792 N N . GLY A 1 107 ? -9.650 0.127 10.122 1.00 83.69 107 GLY A N 1
ATOM 793 C CA . GLY A 1 107 ? -9.516 1.246 11.046 1.00 83.69 107 GLY A CA 1
ATOM 794 C C . GLY A 1 107 ? -10.571 2.323 10.843 1.00 83.69 107 GLY A C 1
ATOM 795 O O . GLY A 1 107 ? -11.137 2.787 11.828 1.00 83.69 107 GLY A O 1
ATOM 796 N N . THR A 1 108 ? -10.915 2.640 9.594 1.00 85.12 108 THR A N 1
ATOM 797 C CA . THR A 1 108 ? -11.986 3.595 9.279 1.00 85.12 108 THR A CA 1
ATOM 798 C C . THR A 1 108 ? -13.338 3.112 9.810 1.00 85.12 108 THR A C 1
ATOM 800 O O . THR A 1 108 ? -14.057 3.884 10.436 1.00 85.12 108 THR A O 1
ATOM 803 N N . LEU A 1 109 ? -13.652 1.816 9.682 1.00 83.38 109 LEU A N 1
ATOM 804 C CA . LEU A 1 109 ? -14.874 1.241 10.264 1.00 83.38 109 LEU A CA 1
ATOM 805 C C . LEU A 1 109 ? -14.912 1.364 11.797 1.00 83.38 109 LEU A C 1
ATOM 807 O O . LEU A 1 109 ? -15.973 1.596 12.378 1.00 83.38 109 LEU A O 1
ATOM 811 N N . ILE A 1 110 ? -13.766 1.205 12.464 1.00 81.25 110 ILE A N 1
ATOM 812 C CA . ILE A 1 110 ? -13.665 1.381 13.919 1.00 81.25 110 ILE A CA 1
ATOM 813 C C . ILE A 1 110 ? -13.814 2.859 14.294 1.00 81.25 110 ILE A C 1
ATOM 815 O O . ILE A 1 110 ? -14.523 3.158 15.254 1.00 81.25 110 ILE A O 1
ATOM 819 N N . ASP A 1 111 ? -13.192 3.771 13.544 1.00 81.81 111 ASP A N 1
ATOM 820 C CA . ASP A 1 111 ? -13.314 5.219 13.748 1.00 81.81 111 ASP A CA 1
ATOM 821 C C . ASP A 1 111 ? -14.773 5.692 13.609 1.00 81.81 111 ASP A C 1
ATOM 823 O O . ASP A 1 111 ? -15.245 6.500 14.420 1.00 81.81 111 ASP A O 1
ATOM 827 N N . ASP A 1 112 ? -15.508 5.138 12.640 1.00 81.75 112 ASP A N 1
ATOM 828 C CA . ASP A 1 112 ? -16.931 5.414 12.422 1.00 81.75 112 ASP A CA 1
ATOM 829 C C . ASP A 1 112 ? -17.793 4.950 13.607 1.00 81.75 112 ASP A C 1
ATOM 831 O O . ASP A 1 112 ? -18.629 5.704 14.110 1.00 81.75 112 ASP A O 1
ATOM 835 N N . LEU A 1 113 ? -17.558 3.734 14.112 1.00 77.75 113 LEU A N 1
ATOM 836 C CA . LEU A 1 113 ? -18.297 3.176 15.253 1.00 77.75 113 LEU A CA 1
ATOM 837 C C . LEU A 1 113 ? -17.946 3.845 16.585 1.00 77.75 113 LEU A C 1
ATOM 839 O O . LEU A 1 113 ? -18.820 4.078 17.423 1.00 77.75 113 LEU A O 1
ATOM 843 N N . ALA A 1 114 ? -16.671 4.171 16.791 1.00 77.69 114 ALA A N 1
ATOM 844 C CA . ALA A 1 114 ? -16.223 4.912 17.964 1.00 77.69 114 ALA A CA 1
ATOM 845 C C . ALA A 1 114 ? -16.746 6.361 17.956 1.00 77.69 114 ALA A C 1
ATOM 847 O O . ALA A 1 114 ? -16.832 6.998 19.008 1.00 77.69 114 ALA A O 1
ATOM 848 N N . GLY A 1 115 ? -17.145 6.866 16.785 1.00 74.44 115 GLY A N 1
ATOM 849 C CA . GLY A 1 115 ? -17.657 8.217 16.601 1.00 74.44 115 GLY A CA 1
ATOM 850 C C . GLY A 1 115 ? -16.557 9.272 16.506 1.00 74.44 115 GLY A C 1
ATOM 851 O O . GLY A 1 115 ? -16.862 10.453 16.674 1.00 74.44 115 GLY A O 1
ATOM 852 N N . PHE A 1 116 ? -15.309 8.876 16.226 1.00 69.19 116 PHE A N 1
ATOM 853 C CA . PHE A 1 116 ? -14.211 9.808 15.935 1.00 69.19 116 PHE A CA 1
ATOM 854 C C . PHE A 1 116 ? -14.476 10.591 14.641 1.00 69.19 116 PHE A C 1
ATOM 856 O O . PHE A 1 116 ? -14.123 11.764 14.539 1.00 69.19 116 PHE A O 1
ATOM 863 N N . ASN A 1 117 ? -15.216 9.990 13.705 1.00 66.06 117 ASN A N 1
ATOM 864 C CA . ASN A 1 117 ? -15.558 10.611 12.429 1.00 66.06 117 ASN A CA 1
ATOM 865 C C . ASN A 1 117 ? -16.742 11.614 12.491 1.00 66.06 117 ASN A C 1
ATOM 867 O O . ASN A 1 117 ? -17.009 12.331 11.528 1.00 66.06 117 ASN A O 1
ATOM 871 N N . ASN A 1 118 ? -17.436 11.744 13.635 1.00 59.12 118 ASN A N 1
ATOM 872 C CA . ASN A 1 118 ? -18.563 12.688 13.790 1.00 59.12 118 ASN A CA 1
ATOM 873 C C . ASN A 1 118 ? -18.148 14.171 13.756 1.00 59.12 118 ASN A C 1
ATOM 875 O O . ASN A 1 118 ? -19.010 15.040 13.635 1.00 59.12 118 ASN A O 1
ATOM 879 N N . VAL A 1 119 ? -16.848 14.487 13.824 1.00 52.72 119 VAL A N 1
ATOM 880 C CA . VAL A 1 119 ? -16.345 15.868 13.692 1.00 52.72 119 VAL A CA 1
ATOM 881 C C . VAL A 1 119 ? -16.730 16.477 12.331 1.00 52.72 119 VAL A C 1
ATOM 883 O O . VAL A 1 119 ? -16.944 17.687 12.243 1.00 52.72 119 VAL A O 1
ATOM 886 N N . GLN A 1 120 ? -16.935 15.646 11.297 1.00 53.44 120 GLN A N 1
ATOM 887 C CA . GLN A 1 120 ? -17.401 16.086 9.975 1.00 53.44 120 GLN A CA 1
ATOM 888 C C . GLN A 1 120 ? -18.807 16.705 9.990 1.00 53.44 120 GLN A C 1
ATOM 890 O O . GLN A 1 120 ? -19.065 17.638 9.229 1.00 53.44 120 GLN A O 1
ATOM 895 N N . MET A 1 121 ? -19.713 16.235 10.859 1.00 52.03 121 MET A N 1
ATOM 896 C CA . MET A 1 121 ? -21.050 16.837 10.991 1.00 52.03 121 MET A CA 1
ATOM 897 C C . MET A 1 121 ? -20.992 18.217 11.654 1.00 52.03 121 MET A C 1
ATOM 899 O O . MET A 1 121 ? -21.872 19.044 11.424 1.00 52.03 121 MET A O 1
ATOM 903 N N . THR A 1 122 ? -19.959 18.473 12.460 1.00 53.47 122 THR A N 1
ATOM 904 C CA . THR A 1 122 ? -19.840 19.698 13.259 1.00 53.47 122 THR A CA 1
ATOM 905 C C . THR A 1 122 ? -19.038 20.790 12.544 1.00 53.47 122 THR A C 1
ATOM 907 O O . THR A 1 122 ? -19.322 21.968 12.751 1.00 53.47 122 THR A O 1
ATOM 910 N N . ASN A 1 123 ? -18.063 20.444 11.689 1.00 50.94 123 ASN A N 1
ATOM 911 C CA . ASN A 1 123 ? -17.334 21.432 10.883 1.00 50.94 123 ASN A CA 1
ATOM 912 C C . ASN A 1 123 ? -16.883 20.896 9.501 1.00 50.94 123 ASN A C 1
ATOM 914 O O . ASN A 1 123 ? -15.736 20.471 9.342 1.00 50.94 123 ASN A O 1
ATOM 918 N N . PRO A 1 124 ? -17.744 20.976 8.470 1.00 56.06 124 PRO A N 1
ATOM 919 C CA . PRO A 1 124 ? -17.424 20.523 7.114 1.00 56.06 124 PRO A CA 1
ATOM 920 C C . PRO A 1 124 ? -16.405 21.411 6.374 1.00 56.06 124 PRO A C 1
ATOM 922 O O . PRO A 1 124 ? -15.934 21.024 5.308 1.00 56.06 124 PRO A O 1
ATOM 925 N N . MET A 1 125 ? -16.043 22.591 6.902 1.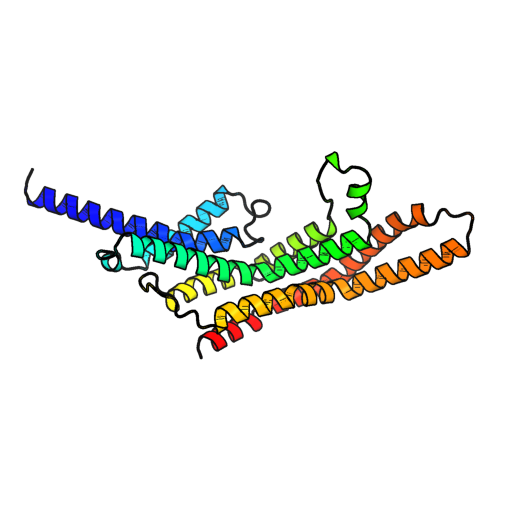00 56.62 125 MET A N 1
ATOM 926 C CA . MET A 1 125 ? -15.129 23.523 6.218 1.00 56.62 125 MET A CA 1
ATOM 927 C C . MET A 1 125 ? -13.661 23.088 6.255 1.00 56.62 125 MET A C 1
ATOM 929 O O . MET A 1 125 ? -12.881 23.557 5.429 1.00 56.62 125 MET A O 1
ATOM 933 N N . HIS A 1 126 ? -13.278 22.209 7.186 1.00 54.53 126 HIS A N 1
ATOM 934 C CA . HIS A 1 126 ? -11.890 21.760 7.301 1.00 54.53 126 HIS A CA 1
ATOM 935 C C . HIS A 1 126 ? -11.557 20.520 6.472 1.00 54.53 126 HIS A C 1
ATOM 937 O O . HIS A 1 126 ? -10.376 20.280 6.262 1.00 54.53 126 HIS A O 1
ATOM 943 N N . GLY A 1 127 ? -12.536 19.757 5.967 1.00 48.84 127 GLY A N 1
ATOM 944 C CA . GLY A 1 127 ? -12.318 18.599 5.079 1.00 48.84 127 GLY A CA 1
ATOM 945 C C . GLY A 1 127 ? -11.446 17.457 5.635 1.00 48.84 127 GLY A C 1
ATOM 946 O O . GLY A 1 127 ? -11.376 16.394 5.024 1.00 48.84 127 GLY A O 1
ATOM 947 N N . GLU A 1 128 ? -10.790 17.648 6.780 1.00 52.19 128 GLU A N 1
ATOM 948 C CA . GLU A 1 128 ? -9.927 16.669 7.420 1.00 52.19 128 GLU A CA 1
ATOM 949 C C . GLU A 1 128 ? -10.786 15.636 8.146 1.00 52.19 128 GLU A C 1
ATOM 951 O O . GLU A 1 128 ? -11.396 15.895 9.186 1.00 52.19 128 GLU A O 1
ATOM 956 N N . GLN A 1 129 ? -10.834 14.437 7.570 1.00 56.31 129 GLN A N 1
ATOM 957 C CA . GLN A 1 129 ? -11.341 13.256 8.247 1.00 56.31 129 GLN A CA 1
ATOM 958 C C . GLN A 1 129 ? -10.324 12.888 9.331 1.00 56.31 129 GLN A C 1
ATOM 960 O O . GLN A 1 129 ? -9.211 12.460 9.027 1.00 56.31 129 GLN A O 1
ATOM 965 N N . SER A 1 130 ? -10.667 13.091 10.603 1.00 58.97 130 SER A N 1
ATOM 966 C CA . SER A 1 130 ? -9.825 12.590 11.687 1.00 58.97 130 SER A CA 1
ATOM 967 C C . SER A 1 130 ? -10.123 11.105 11.877 1.00 58.97 130 SER A C 1
ATOM 969 O O . SER A 1 130 ? -11.069 10.737 12.571 1.00 58.97 130 SER A O 1
ATOM 971 N N . THR A 1 131 ? -9.328 10.254 11.226 1.00 77.44 131 THR A N 1
ATOM 972 C CA . THR A 1 131 ? -9.362 8.790 11.380 1.00 77.44 131 THR A CA 1
ATOM 973 C C . THR A 1 131 ? -8.091 8.311 12.097 1.00 77.44 131 THR A C 1
ATOM 975 O O . THR A 1 131 ? -7.154 7.796 11.459 1.00 77.44 131 THR A O 1
ATOM 978 N N . PRO A 1 132 ? -7.972 8.569 13.416 1.00 81.06 132 PRO A N 1
ATOM 979 C CA . PRO A 1 132 ? -6.770 8.254 14.180 1.00 81.06 132 PRO A CA 1
ATOM 980 C C . PRO A 1 132 ? -6.512 6.746 14.254 1.00 81.06 132 PRO A C 1
ATOM 982 O O . PRO A 1 132 ? -5.350 6.335 14.188 1.00 81.06 132 PRO A O 1
ATOM 985 N N . VAL A 1 133 ? -7.557 5.914 14.347 1.00 83.06 133 VAL A N 1
ATOM 986 C CA . VAL A 1 133 ? -7.397 4.454 14.381 1.00 83.06 133 VAL A CA 1
ATOM 987 C C . VAL A 1 133 ? -6.933 3.935 13.027 1.00 83.06 133 VAL A C 1
ATOM 989 O O . VAL A 1 133 ? -5.998 3.133 12.982 1.00 83.06 133 VAL A O 1
ATOM 992 N N . SER A 1 134 ? -7.531 4.410 11.933 1.00 86.31 134 SER A N 1
ATOM 993 C CA . SER A 1 134 ? -7.099 4.061 10.573 1.00 86.31 134 SER A CA 1
ATOM 994 C C . SER A 1 134 ? -5.627 4.394 10.341 1.00 86.31 134 SER A C 1
ATOM 996 O O . SER A 1 134 ? -4.835 3.523 9.974 1.00 86.31 134 SER A O 1
ATOM 998 N N . SER A 1 135 ? -5.222 5.616 10.692 1.00 86.62 135 SER A N 1
ATOM 999 C CA . SER A 1 135 ? -3.832 6.065 10.559 1.00 86.62 135 SER A CA 1
ATOM 1000 C C . SER A 1 135 ? -2.867 5.193 11.369 1.00 86.62 135 SER A C 1
ATOM 1002 O O . SER A 1 135 ? -1.821 4.784 10.861 1.00 86.62 135 SER A O 1
ATOM 1004 N N . LEU A 1 136 ? -3.232 4.858 12.611 1.00 85.62 136 LEU A N 1
ATOM 1005 C CA . LEU A 1 136 ? -2.436 3.992 13.480 1.00 85.62 136 LEU A CA 1
ATOM 1006 C C . LEU A 1 136 ? -2.296 2.574 12.908 1.00 85.62 136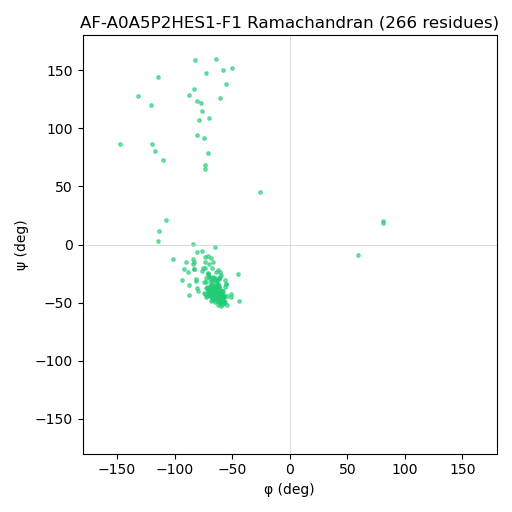 LEU A C 1
ATOM 1008 O O . LEU A 1 136 ? -1.190 2.032 12.884 1.00 85.62 136 LEU A O 1
ATOM 1012 N N . LEU A 1 137 ? -3.390 1.966 12.441 1.00 84.06 137 LEU A N 1
ATOM 1013 C CA . LEU A 1 137 ? -3.369 0.609 11.884 1.00 84.06 137 LEU A CA 1
ATOM 1014 C C . LEU A 1 137 ? -2.573 0.533 10.580 1.00 84.06 137 LEU A C 1
ATOM 1016 O O . LEU A 1 137 ? -1.813 -0.421 10.386 1.00 84.06 137 LEU A O 1
ATOM 1020 N N . VAL A 1 138 ? -2.678 1.543 9.715 1.00 88.56 138 VAL A N 1
ATOM 1021 C CA . VAL A 1 138 ? -1.862 1.632 8.497 1.00 88.56 138 VAL A CA 1
ATOM 1022 C C . VAL A 1 138 ? -0.380 1.764 8.855 1.00 88.56 138 VAL A C 1
ATOM 1024 O O . VAL A 1 138 ? 0.436 0.995 8.344 1.00 88.56 138 VAL A O 1
ATOM 1027 N N . GLN A 1 139 ? -0.014 2.655 9.783 1.00 88.44 139 GLN A N 1
ATOM 1028 C CA . GLN A 1 139 ? 1.379 2.819 10.229 1.00 88.44 139 GLN A CA 1
ATOM 1029 C C . GLN A 1 139 ? 1.945 1.553 10.885 1.00 88.44 139 GLN A C 1
ATOM 1031 O O . GLN A 1 139 ? 3.088 1.166 10.612 1.00 88.44 139 GLN A O 1
ATOM 1036 N N . LEU A 1 140 ? 1.148 0.868 11.709 1.00 86.00 140 LEU A N 1
ATOM 1037 C CA . LEU A 1 140 ? 1.519 -0.417 12.297 1.00 86.00 140 LEU A CA 1
ATOM 1038 C C . LEU A 1 140 ? 1.770 -1.461 11.203 1.00 86.00 140 LEU A C 1
ATOM 1040 O O . LEU A 1 140 ? 2.788 -2.150 11.232 1.00 86.00 140 LEU A O 1
ATOM 1044 N N . THR A 1 141 ? 0.887 -1.539 10.208 1.00 85.56 141 THR A N 1
ATOM 1045 C CA . THR A 1 141 ? 1.008 -2.479 9.084 1.00 85.56 141 THR A CA 1
ATOM 1046 C C . THR A 1 141 ? 2.252 -2.187 8.243 1.00 85.56 141 THR A C 1
ATOM 1048 O O . THR A 1 141 ? 2.994 -3.110 7.914 1.00 85.56 141 THR A O 1
ATOM 1051 N N . ILE A 1 142 ? 2.554 -0.914 7.964 1.00 89.50 142 ILE A N 1
ATOM 1052 C CA . ILE A 1 142 ? 3.797 -0.487 7.294 1.00 89.50 142 ILE A CA 1
ATOM 1053 C C . ILE A 1 142 ? 5.025 -0.898 8.103 1.00 89.50 142 ILE A C 1
ATOM 1055 O O . ILE A 1 142 ? 5.987 -1.425 7.540 1.00 89.50 142 ILE A O 1
ATOM 1059 N N . THR A 1 143 ? 4.995 -0.705 9.416 1.00 88.06 143 THR A N 1
ATOM 1060 C CA . THR A 1 143 ? 6.107 -1.075 10.299 1.00 88.06 143 THR A CA 1
ATOM 1061 C C . THR A 1 143 ? 6.328 -2.588 10.299 1.00 88.06 143 THR A C 1
ATOM 1063 O O . THR A 1 143 ? 7.451 -3.055 10.100 1.00 88.06 143 THR A O 1
ATOM 1066 N N . LEU A 1 144 ? 5.252 -3.367 10.440 1.00 83.75 144 LEU A N 1
ATOM 1067 C CA . LEU A 1 144 ? 5.306 -4.827 10.383 1.00 83.75 144 LEU A CA 1
ATOM 1068 C C . LEU A 1 144 ? 5.784 -5.326 9.018 1.00 83.75 144 LEU A C 1
ATOM 1070 O O . LEU A 1 144 ? 6.598 -6.247 8.971 1.00 83.75 144 LEU A O 1
ATOM 1074 N N . PHE A 1 145 ? 5.358 -4.697 7.921 1.00 85.75 145 PHE A N 1
ATOM 1075 C CA . PHE A 1 145 ? 5.827 -5.007 6.570 1.00 85.75 145 PHE A CA 1
ATOM 1076 C C . PHE A 1 145 ? 7.342 -4.831 6.423 1.00 85.75 145 PHE A C 1
ATOM 1078 O O . PHE A 1 145 ? 8.009 -5.686 5.844 1.00 85.75 145 PHE A O 1
ATOM 1085 N N . HIS A 1 146 ? 7.915 -3.768 6.987 1.00 86.81 146 HIS A N 1
ATOM 1086 C CA . HIS A 1 146 ? 9.360 -3.547 6.915 1.00 86.81 146 HIS A CA 1
ATOM 1087 C C . HIS A 1 146 ? 10.141 -4.517 7.812 1.00 86.81 146 HIS A C 1
ATOM 1089 O O . HIS A 1 146 ? 11.114 -5.114 7.354 1.00 86.81 146 HIS A O 1
ATOM 1095 N N . ILE A 1 147 ? 9.703 -4.727 9.059 1.00 85.94 147 ILE A N 1
ATOM 1096 C CA . ILE A 1 147 ? 10.394 -5.608 10.022 1.00 85.94 147 ILE A CA 1
ATOM 1097 C C . ILE A 1 147 ? 10.345 -7.081 9.590 1.00 85.94 147 ILE A C 1
ATOM 1099 O O . ILE A 1 147 ? 11.298 -7.824 9.812 1.00 85.94 147 ILE A O 1
ATOM 1103 N N . SER A 1 148 ? 9.252 -7.514 8.964 1.00 79.44 148 SER A N 1
ATOM 1104 C CA . SER A 1 148 ? 9.104 -8.886 8.454 1.00 79.44 148 SER A CA 1
ATOM 1105 C C . SER A 1 148 ? 9.876 -9.154 7.156 1.00 79.44 148 SER A C 1
ATOM 1107 O O . SER A 1 148 ? 9.908 -10.294 6.698 1.00 79.44 148 SER A O 1
ATOM 1109 N N . GLY A 1 149 ? 10.505 -8.136 6.557 1.00 82.94 149 GLY A N 1
ATOM 1110 C CA . GLY A 1 149 ? 11.229 -8.276 5.292 1.00 82.94 149 GLY A CA 1
ATOM 1111 C C . GLY A 1 149 ? 10.332 -8.238 4.050 1.00 82.94 149 GLY A C 1
ATOM 1112 O O . GLY A 1 149 ? 10.753 -8.674 2.978 1.00 82.94 149 GLY A O 1
ATOM 1113 N N . GLY A 1 150 ? 9.117 -7.689 4.152 1.00 83.56 150 GLY A N 1
ATOM 1114 C CA . GLY A 1 150 ? 8.175 -7.575 3.035 1.00 83.56 150 GLY A CA 1
ATOM 1115 C C . GLY A 1 150 ? 8.754 -6.846 1.817 1.00 83.56 150 GLY A C 1
ATOM 1116 O O . GLY A 1 150 ? 8.495 -7.246 0.684 1.00 83.56 150 GLY A O 1
ATOM 1117 N N . MET A 1 151 ? 9.620 -5.846 2.029 1.00 87.19 151 MET A N 1
ATOM 1118 C CA . MET A 1 151 ? 10.317 -5.155 0.936 1.00 87.19 151 MET A CA 1
ATOM 1119 C C . MET A 1 151 ? 11.269 -6.086 0.170 1.00 87.19 151 MET A C 1
ATOM 1121 O O . MET A 1 151 ? 11.336 -6.027 -1.055 1.00 87.19 151 MET A O 1
ATOM 1125 N N . THR A 1 152 ? 11.979 -6.979 0.863 1.00 86.00 152 THR A N 1
ATOM 1126 C CA . THR A 1 152 ? 12.866 -7.964 0.225 1.00 86.00 152 THR A CA 1
ATOM 1127 C C . THR A 1 152 ? 12.067 -8.940 -0.631 1.00 86.00 152 THR A C 1
ATOM 1129 O O . THR A 1 152 ? 12.477 -9.247 -1.750 1.00 86.00 152 THR A O 1
ATOM 1132 N N . VAL A 1 153 ? 10.902 -9.381 -0.147 1.00 81.38 153 VAL A N 1
ATOM 1133 C CA . VAL A 1 153 ? 10.015 -10.251 -0.931 1.00 81.38 153 VAL A CA 1
ATOM 1134 C C . VAL A 1 153 ? 9.454 -9.513 -2.145 1.00 81.38 153 VAL A C 1
ATOM 1136 O O . VAL A 1 153 ? 9.501 -10.048 -3.251 1.00 81.38 153 VAL A O 1
ATOM 1139 N N . LEU A 1 154 ? 8.996 -8.269 -1.973 1.00 86.81 154 LEU A N 1
ATOM 1140 C CA . LEU A 1 154 ? 8.492 -7.441 -3.071 1.00 86.81 154 LEU A CA 1
ATOM 1141 C C . LEU A 1 154 ? 9.552 -7.233 -4.160 1.00 86.81 154 LEU A C 1
ATOM 1143 O O . LEU A 1 154 ? 9.249 -7.357 -5.345 1.00 86.81 154 LEU A O 1
ATOM 1147 N N . LEU A 1 155 ? 10.799 -6.955 -3.770 1.00 87.38 155 LEU A N 1
ATOM 1148 C CA . LEU A 1 155 ? 11.913 -6.849 -4.711 1.00 87.38 155 LEU A CA 1
ATOM 1149 C C . LEU A 1 155 ? 12.185 -8.184 -5.416 1.00 87.38 155 LEU A C 1
ATOM 1151 O O . LEU A 1 155 ? 12.391 -8.190 -6.625 1.00 87.38 155 LEU A O 1
ATOM 1155 N N . GLY A 1 156 ? 12.127 -9.314 -4.706 1.00 82.62 156 GLY A N 1
ATOM 1156 C CA . GLY A 1 156 ? 12.238 -10.642 -5.320 1.00 82.62 156 GLY A CA 1
ATOM 1157 C C . GLY A 1 156 ? 11.176 -10.883 -6.399 1.00 82.62 156 GLY A C 1
ATOM 1158 O O . GLY A 1 156 ? 11.506 -11.310 -7.503 1.00 82.62 156 GLY A O 1
ATOM 1159 N N . VAL A 1 157 ? 9.921 -10.52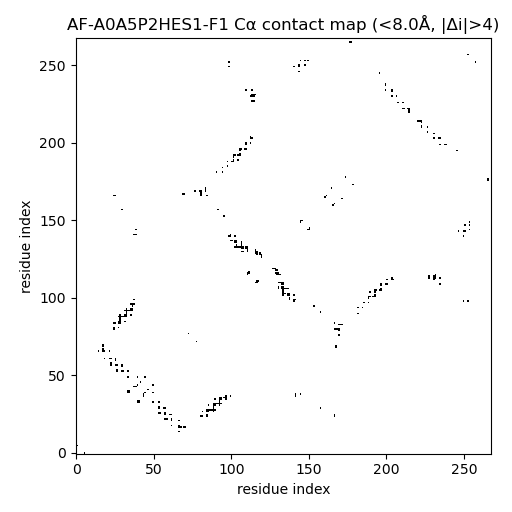3 -6.116 1.00 81.88 157 VAL A N 1
ATOM 1160 C CA . VAL A 1 157 ? 8.809 -10.594 -7.081 1.00 81.88 157 VAL A CA 1
ATOM 1161 C C . VAL A 1 157 ? 9.037 -9.660 -8.267 1.00 81.88 157 VAL A C 1
ATOM 1163 O O . VAL A 1 157 ? 8.818 -10.056 -9.410 1.00 81.88 157 VAL A O 1
ATOM 1166 N N . LEU A 1 158 ? 9.504 -8.434 -8.021 1.00 86.50 158 LEU A N 1
ATOM 1167 C CA . LEU A 1 158 ? 9.854 -7.489 -9.078 1.00 86.50 158 LEU A CA 1
ATOM 1168 C C . LEU A 1 158 ? 10.910 -8.083 -10.019 1.00 86.50 158 LEU A C 1
ATOM 1170 O O . LEU A 1 158 ? 10.705 -8.069 -11.232 1.00 86.50 158 LEU A O 1
ATOM 1174 N N . PHE A 1 159 ? 12.006 -8.627 -9.491 1.00 84.56 159 PHE A N 1
ATOM 1175 C CA . PHE A 1 159 ? 13.061 -9.213 -10.321 1.00 84.56 159 PHE A CA 1
ATOM 1176 C C . PHE A 1 159 ? 12.580 -10.454 -11.084 1.00 84.56 159 PHE A C 1
ATOM 1178 O O . PHE A 1 159 ? 12.828 -10.557 -12.286 1.00 84.56 159 PHE A O 1
ATOM 1185 N N . GLU A 1 160 ? 11.824 -11.345 -10.440 1.00 80.81 160 GLU A N 1
ATOM 1186 C CA . GLU A 1 160 ? 11.254 -12.527 -11.101 1.00 80.81 160 GLU A CA 1
ATOM 1187 C C . GLU A 1 160 ? 10.225 -12.139 -12.184 1.00 80.81 160 GLU A C 1
ATOM 1189 O O . GLU A 1 160 ? 10.148 -12.776 -13.235 1.00 80.81 160 GLU A O 1
ATOM 1194 N N . SER A 1 161 ? 9.505 -11.022 -12.015 1.00 81.88 161 SER A N 1
ATOM 1195 C CA . SER A 1 161 ? 8.554 -10.531 -13.023 1.00 81.88 161 SER A CA 1
ATOM 1196 C C . SER A 1 161 ? 9.214 -10.192 -14.366 1.00 81.88 161 SER A C 1
ATOM 1198 O O . SER A 1 161 ? 8.565 -10.299 -15.408 1.00 81.88 161 SER A O 1
ATOM 1200 N N . TYR A 1 162 ? 10.493 -9.796 -14.382 1.00 80.56 162 TYR A N 1
ATOM 1201 C CA . TYR A 1 162 ? 11.236 -9.564 -15.631 1.00 80.56 162 TYR A CA 1
ATOM 1202 C C . TYR A 1 162 ? 11.615 -10.868 -16.337 1.00 80.56 162 TYR A C 1
ATOM 1204 O O . TYR A 1 162 ? 11.876 -10.856 -17.540 1.00 80.56 162 TYR A O 1
ATOM 1212 N N . ARG A 1 163 ? 11.621 -11.989 -15.608 1.00 78.25 163 ARG A N 1
ATOM 1213 C CA . ARG A 1 163 ? 11.861 -13.323 -16.158 1.00 78.25 163 ARG A CA 1
ATOM 1214 C C . ARG A 1 163 ? 10.605 -13.900 -16.812 1.00 78.25 163 ARG A C 1
ATOM 1216 O O . ARG A 1 163 ? 10.724 -14.534 -17.855 1.00 78.25 163 ARG A O 1
ATOM 1223 N N . TRP A 1 164 ? 9.422 -13.663 -16.239 1.00 70.81 164 TRP A N 1
ATOM 1224 C CA . TRP A 1 164 ? 8.148 -14.094 -16.841 1.00 70.81 164 TRP A CA 1
ATOM 1225 C C . TRP A 1 164 ? 7.672 -13.167 -17.952 1.00 70.81 164 TRP A C 1
ATOM 1227 O O . TRP A 1 164 ? 7.210 -13.636 -18.987 1.00 70.81 164 TRP A O 1
ATOM 1237 N N . TRP A 1 165 ? 7.828 -11.855 -17.757 1.00 76.06 165 TRP A N 1
ATOM 1238 C CA . TRP A 1 165 ? 7.497 -10.838 -18.751 1.00 76.06 165 TRP A CA 1
ATOM 1239 C C . TRP A 1 165 ? 8.730 -10.019 -19.129 1.00 76.06 165 TRP A C 1
ATOM 1241 O O . TRP A 1 165 ? 8.956 -8.940 -18.559 1.00 76.06 165 TRP A O 1
ATOM 1251 N N . PRO A 1 166 ? 9.509 -10.511 -20.115 1.00 77.88 166 PRO A N 1
ATOM 1252 C CA . PRO A 1 166 ? 10.646 -9.793 -20.663 1.00 77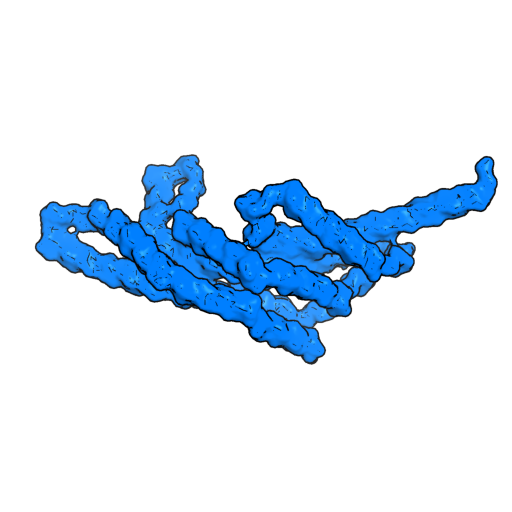.88 166 PRO A CA 1
ATOM 1253 C C . PRO A 1 166 ? 10.251 -8.426 -21.227 1.00 77.88 166 PRO A C 1
ATOM 1255 O O . PRO A 1 166 ? 9.152 -8.231 -21.762 1.00 77.88 166 PRO A O 1
ATOM 1258 N N . LEU A 1 167 ? 11.192 -7.482 -21.175 1.00 76.00 167 LEU A N 1
ATOM 1259 C CA . LEU A 1 167 ? 10.997 -6.115 -21.672 1.00 76.00 167 LEU A CA 1
ATOM 1260 C C . LEU A 1 167 ? 10.730 -6.067 -23.184 1.00 76.00 167 LEU A C 1
ATOM 1262 O O . LEU A 1 167 ? 10.001 -5.195 -23.635 1.00 76.00 167 LEU A O 1
ATOM 1266 N N . VAL A 1 168 ? 11.276 -7.018 -23.948 1.00 70.12 168 VAL A N 1
ATOM 1267 C CA . VAL A 1 168 ? 11.264 -7.028 -25.425 1.00 70.12 168 VAL A CA 1
ATOM 1268 C C . VAL A 1 168 ? 9.960 -7.599 -26.004 1.00 70.12 168 VAL A C 1
ATOM 1270 O O . VAL A 1 168 ? 9.603 -7.320 -27.144 1.00 70.12 168 VAL A O 1
ATOM 1273 N N . CYS A 1 169 ? 9.207 -8.386 -25.231 1.00 67.62 169 CYS A N 1
ATOM 1274 C CA . CYS A 1 169 ? 7.973 -9.005 -25.713 1.00 67.62 169 CYS A CA 1
ATOM 1275 C C . CYS A 1 169 ? 6.804 -8.003 -25.671 1.00 67.62 169 CYS A C 1
ATOM 1277 O O . CYS A 1 169 ? 6.501 -7.434 -24.616 1.00 67.62 169 CYS A O 1
ATOM 1279 N N . ALA A 1 170 ? 6.158 -7.794 -26.825 1.00 58.53 170 ALA A N 1
ATOM 1280 C CA . ALA A 1 170 ? 5.119 -6.780 -27.034 1.00 58.53 170 ALA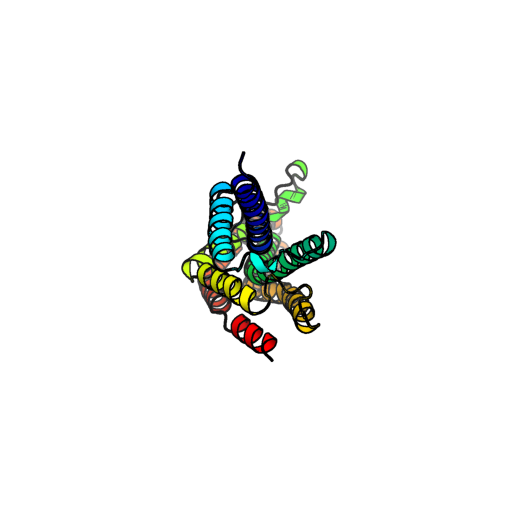 A CA 1
ATOM 1281 C C . ALA A 1 170 ? 3.775 -7.111 -26.363 1.00 58.53 170 ALA A C 1
ATOM 1283 O O . ALA A 1 170 ? 3.052 -6.202 -25.965 1.00 58.53 170 ALA A O 1
ATOM 1284 N N . ALA A 1 171 ? 3.456 -8.395 -26.192 1.00 56.69 171 ALA A N 1
ATOM 1285 C CA . ALA A 1 171 ? 2.221 -8.828 -25.556 1.00 56.69 171 ALA A CA 1
ATOM 1286 C C . ALA A 1 171 ? 2.540 -9.675 -24.323 1.00 56.69 171 ALA A C 1
ATOM 1288 O O . ALA A 1 171 ? 3.180 -10.723 -24.446 1.00 56.69 171 ALA A O 1
ATOM 1289 N N . PRO A 1 172 ? 2.097 -9.254 -23.130 1.00 57.38 172 PRO A N 1
ATOM 1290 C CA . PRO A 1 172 ? 1.890 -10.199 -22.063 1.00 57.38 172 PRO A CA 1
ATOM 1291 C C . PRO A 1 172 ? 0.837 -11.201 -22.527 1.00 57.38 172 PRO A C 1
ATOM 1293 O O . PRO A 1 172 ? -0.267 -10.783 -22.873 1.00 57.38 172 PRO A O 1
ATOM 1296 N N . ASP A 1 173 ? 1.117 -12.500 -22.474 1.00 59.22 173 ASP A N 1
ATOM 1297 C CA . ASP A 1 173 ? 0.031 -13.478 -22.381 1.00 59.22 173 ASP A CA 1
ATOM 1298 C C . ASP A 1 173 ? -0.537 -13.407 -20.954 1.00 59.22 173 ASP A C 1
ATOM 1300 O O . ASP A 1 173 ? -0.344 -14.279 -20.109 1.00 59.22 173 ASP A O 1
ATOM 1304 N N . LEU A 1 174 ? -1.134 -12.257 -20.625 1.00 55.28 174 LEU A N 1
ATOM 1305 C CA . LEU A 1 174 ? -1.975 -12.092 -19.451 1.00 55.28 174 LEU A CA 1
ATOM 1306 C C . LEU A 1 174 ? -3.246 -12.869 -19.771 1.00 55.28 174 LEU A C 1
ATOM 1308 O O . LEU A 1 174 ? -4.255 -12.295 -20.180 1.00 55.28 174 LEU A O 1
ATOM 1312 N N . GLY A 1 175 ? -3.180 -14.192 -19.633 1.00 54.25 175 GLY A N 1
ATOM 1313 C CA . GLY A 1 175 ? -4.369 -15.021 -19.684 1.00 54.25 175 GLY A CA 1
ATOM 1314 C C . GLY A 1 175 ? -5.424 -14.447 -18.735 1.00 54.25 175 GLY A C 1
ATOM 1315 O O . GLY A 1 175 ? -5.091 -13.826 -17.718 1.00 54.25 175 GLY A O 1
ATOM 1316 N N . ASN A 1 176 ? -6.703 -14.674 -19.045 1.00 58.25 176 ASN A N 1
ATOM 1317 C CA . ASN A 1 176 ? -7.848 -14.222 -18.239 1.00 58.25 176 ASN A CA 1
ATOM 1318 C C . ASN A 1 176 ? -7.672 -14.471 -16.725 1.00 58.25 176 ASN A C 1
ATOM 1320 O O . ASN A 1 176 ? -8.230 -13.733 -15.920 1.00 58.25 176 ASN A O 1
ATOM 1324 N N . ALA A 1 177 ? -6.852 -15.461 -16.354 1.00 58.09 177 ALA A N 1
ATOM 1325 C CA . ALA A 1 177 ? -6.441 -15.786 -14.996 1.00 58.09 177 ALA A CA 1
ATOM 1326 C C . ALA A 1 177 ? -5.823 -14.616 -14.206 1.00 58.09 177 ALA A C 1
ATOM 1328 O O . ALA A 1 177 ? -6.177 -14.440 -13.048 1.00 58.09 177 ALA A O 1
ATOM 1329 N N . ALA A 1 178 ? -4.927 -13.800 -14.774 1.00 59.44 178 ALA A N 1
ATOM 1330 C CA . ALA A 1 178 ? -4.280 -12.722 -14.009 1.00 59.44 178 ALA A CA 1
ATOM 1331 C C . ALA A 1 178 ? -5.258 -11.576 -13.690 1.00 59.44 178 ALA A C 1
ATOM 1333 O O . ALA A 1 178 ? -5.290 -11.062 -12.570 1.00 59.44 178 ALA A O 1
ATOM 1334 N N . ALA A 1 179 ? -6.098 -11.220 -14.667 1.00 62.00 179 ALA A N 1
ATOM 1335 C CA . ALA A 1 179 ? -7.141 -10.215 -14.501 1.00 62.00 179 ALA A CA 1
ATOM 1336 C C . ALA A 1 179 ? -8.239 -10.692 -13.539 1.00 62.00 179 ALA A C 1
ATOM 1338 O O . ALA A 1 179 ? -8.623 -9.945 -12.638 1.00 62.00 179 ALA A O 1
ATOM 1339 N N . SER A 1 180 ? -8.704 -11.941 -13.676 1.00 64.31 180 SER A N 1
ATOM 1340 C CA . SER A 1 180 ? -9.704 -12.510 -12.765 1.00 64.31 180 SER A CA 1
ATOM 1341 C C . SER A 1 180 ? -9.182 -12.573 -11.334 1.00 64.31 180 SER A C 1
ATOM 1343 O O . SER A 1 180 ? -9.913 -12.261 -10.403 1.00 64.31 180 SER A O 1
ATOM 1345 N N . LEU A 1 181 ? -7.897 -12.881 -11.150 1.00 64.62 181 LEU A N 1
ATOM 1346 C CA . LEU A 1 181 ? -7.305 -12.983 -9.824 1.00 64.62 181 LEU A CA 1
ATOM 1347 C C . LEU A 1 181 ? -7.226 -11.644 -9.094 1.00 64.62 181 LEU A C 1
ATOM 1349 O O . LEU A 1 181 ? -7.481 -11.582 -7.894 1.00 64.62 181 LEU A O 1
ATOM 1353 N N . ALA A 1 182 ? -6.892 -10.566 -9.801 1.00 63.47 182 ALA A N 1
ATOM 1354 C CA . ALA A 1 182 ? -6.896 -9.236 -9.202 1.00 63.47 182 ALA A CA 1
ATOM 1355 C C . ALA A 1 182 ? -8.309 -8.793 -8.805 1.00 63.47 182 ALA A C 1
ATOM 1357 O O . ALA A 1 182 ? -8.486 -8.207 -7.738 1.00 63.47 182 ALA A O 1
ATOM 1358 N N . ILE A 1 183 ? -9.311 -9.124 -9.626 1.00 69.44 183 ILE A N 1
ATOM 1359 C CA . ILE A 1 183 ? -10.722 -8.856 -9.328 1.00 69.44 183 ILE A CA 1
ATOM 1360 C C . ILE A 1 183 ? -11.177 -9.666 -8.106 1.00 69.44 183 ILE A C 1
ATOM 1362 O O . ILE A 1 183 ? -11.771 -9.105 -7.186 1.00 69.44 183 ILE A O 1
ATOM 1366 N N . ASP A 1 184 ? -10.854 -10.959 -8.050 1.00 71.56 184 ASP A N 1
ATOM 1367 C CA . ASP A 1 184 ? -11.227 -11.840 -6.938 1.00 71.56 184 ASP A CA 1
ATOM 1368 C C . ASP A 1 184 ? -10.593 -11.386 -5.615 1.00 71.56 184 ASP A C 1
ATOM 1370 O O . ASP A 1 184 ? -11.267 -11.326 -4.582 1.00 71.56 184 ASP A O 1
ATOM 1374 N N . GLN A 1 185 ? -9.316 -10.997 -5.648 1.00 67.56 185 GLN A N 1
ATOM 1375 C CA . GLN A 1 185 ? -8.609 -10.496 -4.468 1.00 67.56 185 GLN A CA 1
ATOM 1376 C C . GLN A 1 185 ? -9.143 -9.131 -4.015 1.00 67.56 185 GLN A C 1
ATOM 1378 O O . GLN A 1 185 ? -9.292 -8.903 -2.812 1.00 67.56 185 GLN A O 1
ATOM 1383 N N . GLY A 1 186 ? -9.504 -8.251 -4.955 1.00 61.66 186 GLY A N 1
ATOM 1384 C CA . GLY A 1 186 ? -10.192 -6.995 -4.652 1.00 61.66 186 GLY A CA 1
ATOM 1385 C C . GLY A 1 186 ? -11.549 -7.222 -3.980 1.00 61.66 186 GLY A C 1
ATOM 1386 O O . GLY A 1 186 ? -11.845 -6.611 -2.953 1.00 61.66 186 GLY A O 1
ATOM 1387 N N . ASN A 1 187 ? -12.345 -8.167 -4.487 1.00 70.62 187 ASN A N 1
ATOM 1388 C CA . ASN A 1 187 ? -13.645 -8.523 -3.907 1.00 70.62 187 ASN A CA 1
ATOM 1389 C C . ASN A 1 187 ? -13.515 -9.122 -2.493 1.00 70.62 187 ASN A C 1
ATOM 1391 O O . ASN A 1 187 ? -14.342 -8.854 -1.618 1.00 70.62 187 ASN A O 1
ATOM 1395 N N . GLY A 1 188 ? -12.459 -9.901 -2.237 1.00 70.50 188 GLY A N 1
ATOM 1396 C CA . GLY A 1 188 ? -12.162 -10.471 -0.918 1.00 70.50 188 GLY A CA 1
ATOM 1397 C C . GLY A 1 188 ? -11.634 -9.461 0.111 1.00 70.50 188 GLY A C 1
ATOM 1398 O O . GLY A 1 188 ? -11.642 -9.748 1.315 1.00 70.50 188 GLY A O 1
ATOM 1399 N N . MET A 1 189 ? -11.200 -8.279 -0.333 1.00 73.31 189 MET A N 1
ATOM 1400 C CA . MET A 1 189 ? -10.581 -7.259 0.513 1.00 73.31 189 MET A CA 1
ATOM 1401 C C . MET A 1 189 ? -11.540 -6.750 1.594 1.00 73.31 189 MET A C 1
ATOM 1403 O O . MET A 1 189 ? -11.212 -6.802 2.780 1.00 73.31 189 MET A O 1
ATOM 1407 N N . LEU A 1 190 ? -12.750 -6.330 1.205 1.00 71.38 190 LEU A N 1
ATOM 1408 C CA . LEU A 1 190 ? -13.762 -5.824 2.139 1.00 71.38 190 LEU A CA 1
ATOM 1409 C C . LEU A 1 190 ? -14.168 -6.897 3.155 1.00 71.38 190 LEU A C 1
ATOM 1411 O O . LEU A 1 190 ? -14.246 -6.626 4.350 1.00 71.38 190 LEU A O 1
ATOM 1415 N N . ALA A 1 191 ? -14.368 -8.134 2.696 1.00 77.81 191 ALA A N 1
ATOM 1416 C CA . ALA A 1 191 ? -14.698 -9.250 3.577 1.00 77.81 191 ALA A CA 1
ATOM 1417 C C . ALA A 1 191 ? -13.587 -9.511 4.607 1.00 77.81 191 ALA A C 1
ATOM 1419 O O . ALA A 1 191 ? -13.875 -9.839 5.757 1.00 77.81 191 ALA A O 1
ATOM 1420 N N . THR A 1 192 ? -12.322 -9.359 4.212 1.00 70.50 192 THR A N 1
ATOM 1421 C CA . THR A 1 192 ? -11.171 -9.539 5.106 1.00 70.50 192 THR A CA 1
ATOM 1422 C C . THR A 1 192 ? -11.040 -8.378 6.089 1.00 70.50 192 THR A C 1
ATOM 1424 O O . THR A 1 192 ? -10.865 -8.625 7.279 1.00 70.50 192 THR A O 1
ATOM 1427 N N . ALA A 1 193 ? -11.225 -7.135 5.637 1.00 68.19 193 ALA A N 1
ATOM 1428 C CA . ALA A 1 193 ? -11.261 -5.960 6.510 1.00 68.19 193 ALA A CA 1
ATOM 1429 C C . ALA A 1 193 ? -12.345 -6.097 7.588 1.00 68.19 193 ALA A C 1
ATOM 1431 O O . ALA A 1 193 ? -12.045 -5.975 8.775 1.00 68.19 193 ALA A O 1
ATOM 1432 N N . VAL A 1 194 ? -13.566 -6.478 7.189 1.00 76.44 194 VAL A N 1
ATOM 1433 C CA . VAL A 1 194 ? -14.678 -6.735 8.115 1.00 76.44 194 VAL A CA 1
ATOM 1434 C C . VAL A 1 194 ? -14.339 -7.851 9.101 1.00 76.44 194 VAL A C 1
ATOM 1436 O O . VAL A 1 194 ? -14.620 -7.711 10.286 1.00 76.44 194 VAL A O 1
ATOM 1439 N N . LYS A 1 195 ? -13.703 -8.946 8.663 1.00 79.00 195 LYS A N 1
ATOM 1440 C CA . LYS A 1 195 ? -13.277 -10.030 9.569 1.00 79.00 195 LYS A CA 1
ATOM 1441 C C . LYS A 1 195 ? -12.275 -9.556 10.625 1.00 79.00 195 LYS A C 1
ATOM 1443 O O . LYS A 1 195 ? -12.374 -9.994 11.768 1.00 79.00 195 LYS A O 1
ATOM 1448 N N . ILE A 1 196 ? -11.338 -8.681 10.258 1.00 73.88 196 ILE A N 1
ATOM 1449 C CA . ILE A 1 196 ? -10.327 -8.146 11.182 1.00 73.88 196 ILE A CA 1
ATOM 1450 C C . ILE A 1 196 ? -10.973 -7.217 12.215 1.00 73.88 196 ILE A C 1
ATOM 1452 O O . ILE A 1 196 ? -10.672 -7.328 13.404 1.00 73.88 196 ILE A O 1
ATOM 1456 N N . CYS A 1 197 ? -11.884 -6.331 11.800 1.00 74.50 197 CYS A N 1
ATOM 1457 C CA . CYS A 1 197 ? -12.536 -5.403 12.729 1.00 74.50 197 CYS A CA 1
ATOM 1458 C C . CYS A 1 197 ? -13.754 -5.999 13.457 1.00 74.50 197 CYS A C 1
ATOM 1460 O O . CYS A 1 197 ? -14.142 -5.463 14.494 1.00 74.50 197 CYS A O 1
ATOM 1462 N N . ALA A 1 198 ? -14.328 -7.116 12.993 1.00 79.69 198 ALA A N 1
ATOM 1463 C CA . ALA A 1 198 ? -15.512 -7.771 13.564 1.00 79.69 198 ALA A CA 1
ATOM 1464 C C . ALA A 1 198 ? -15.538 -7.888 15.104 1.00 79.69 198 ALA A C 1
ATOM 1466 O O . ALA A 1 198 ? -16.560 -7.516 15.686 1.00 79.69 198 ALA A O 1
ATOM 1467 N N . PRO A 1 199 ? -14.482 -8.363 15.801 1.00 78.12 199 PRO A N 1
ATOM 1468 C CA . PRO A 1 199 ? -14.512 -8.464 17.264 1.00 78.12 199 PRO A CA 1
ATOM 1469 C C . PRO A 1 199 ? -14.642 -7.097 17.948 1.00 78.12 199 PRO A C 1
ATOM 1471 O O . PRO A 1 199 ? -15.368 -6.964 18.934 1.00 78.12 199 PRO A O 1
ATOM 1474 N N . ILE A 1 200 ? -13.984 -6.072 17.402 1.00 80.50 200 ILE A N 1
ATOM 1475 C CA . ILE A 1 200 ? -14.041 -4.699 17.915 1.00 80.50 200 ILE A CA 1
ATOM 1476 C C . ILE A 1 200 ? -15.416 -4.095 17.614 1.00 80.50 200 ILE A C 1
ATOM 1478 O O . ILE A 1 200 ? -16.042 -3.524 18.505 1.00 80.50 200 ILE A O 1
ATOM 1482 N N . MET A 1 201 ? -15.927 -4.288 16.392 1.00 82.50 201 MET A N 1
ATOM 1483 C CA . MET A 1 201 ? -17.262 -3.829 16.001 1.00 82.50 201 MET A CA 1
ATOM 1484 C C . MET A 1 201 ? -18.347 -4.418 16.904 1.00 82.50 201 MET A C 1
ATOM 1486 O O . MET A 1 201 ? -19.199 -3.682 17.396 1.00 82.50 201 MET A O 1
ATOM 1490 N N . LEU A 1 202 ? -18.305 -5.730 17.158 1.00 84.88 202 LEU A N 1
ATOM 1491 C CA . LEU A 1 202 ? -19.281 -6.406 18.010 1.00 84.88 202 LEU A CA 1
ATOM 1492 C C . LEU A 1 202 ? -19.280 -5.823 19.427 1.00 84.88 202 LEU A C 1
ATOM 1494 O O . LEU A 1 202 ? -20.343 -5.551 19.979 1.00 84.88 202 LEU A O 1
ATOM 1498 N N . ALA A 1 203 ? -18.098 -5.600 20.002 1.00 82.44 203 ALA A N 1
ATOM 1499 C CA . ALA A 1 203 ? -17.977 -5.014 21.330 1.00 82.44 203 ALA A CA 1
ATOM 1500 C C . ALA A 1 203 ? -18.534 -3.580 21.382 1.00 82.44 203 ALA A C 1
ATOM 1502 O O . ALA A 1 203 ? -19.303 -3.268 22.290 1.00 82.44 203 ALA A O 1
ATOM 1503 N N . LEU A 1 204 ? -18.217 -2.734 20.393 1.00 80.69 204 LEU A N 1
ATOM 1504 C CA . LEU A 1 204 ? -18.750 -1.367 20.297 1.00 80.69 204 LEU A CA 1
ATOM 1505 C C . LEU A 1 204 ? -20.280 -1.353 20.149 1.00 80.69 204 LEU A C 1
ATOM 1507 O O . LEU A 1 204 ? -20.958 -0.605 20.851 1.00 80.69 204 LEU A O 1
ATOM 1511 N N . VAL A 1 205 ? -20.841 -2.244 19.329 1.00 84.44 205 VAL A N 1
ATOM 1512 C CA . VAL A 1 205 ? -22.299 -2.388 19.179 1.00 84.44 205 VAL A CA 1
ATOM 1513 C C . VAL A 1 205 ? -22.958 -2.861 20.482 1.00 84.44 205 VAL A C 1
ATOM 1515 O O . VAL A 1 205 ? -24.016 -2.358 20.858 1.00 84.44 205 VAL A O 1
ATOM 1518 N N . LEU A 1 206 ? -22.348 -3.799 21.213 1.00 85.06 206 LEU A N 1
ATOM 1519 C CA . LEU A 1 206 ? -22.874 -4.250 22.509 1.00 85.06 206 LEU A CA 1
ATOM 1520 C C . LEU A 1 206 ? -22.868 -3.131 23.556 1.00 85.06 206 LEU A C 1
ATOM 1522 O O . LEU A 1 206 ? -23.809 -3.025 24.347 1.00 85.06 206 LEU A O 1
ATOM 1526 N N . ILE A 1 207 ? -21.845 -2.277 23.541 1.00 81.62 207 ILE A N 1
ATOM 1527 C CA . ILE A 1 207 ? -21.778 -1.087 24.398 1.00 81.62 207 ILE A CA 1
ATOM 1528 C C . ILE A 1 207 ? -22.914 -0.125 24.054 1.00 81.62 207 ILE A C 1
ATOM 1530 O O . ILE A 1 207 ? -23.563 0.385 24.965 1.00 81.62 207 ILE A O 1
ATOM 1534 N N . ASP A 1 208 ? -23.224 0.061 22.773 1.00 79.06 208 ASP A N 1
ATOM 1535 C CA . ASP A 1 208 ? -24.333 0.913 22.335 1.00 79.06 208 ASP A CA 1
ATOM 1536 C C . ASP A 1 208 ? -25.688 0.407 22.789 1.00 79.06 208 ASP A C 1
ATOM 1538 O O . ASP A 1 208 ? -26.519 1.186 23.268 1.00 79.06 208 ASP A O 1
ATOM 1542 N N . VAL A 1 209 ? -25.900 -0.903 22.702 1.00 84.62 209 VAL A N 1
AT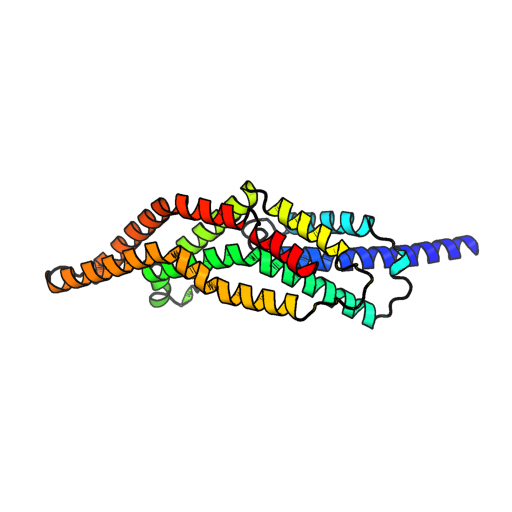OM 1543 C CA . VAL A 1 209 ? -27.103 -1.538 23.240 1.00 84.62 209 VAL A CA 1
ATOM 1544 C C . VAL A 1 209 ? -27.171 -1.335 24.756 1.00 84.62 209 VAL A C 1
ATOM 1546 O O . VAL A 1 209 ? -28.214 -0.926 25.271 1.00 84.62 209 VAL A O 1
ATOM 1549 N N . GLY A 1 210 ? -26.062 -1.537 25.474 1.00 82.69 210 GLY A N 1
ATOM 1550 C CA . GLY A 1 210 ? -25.985 -1.330 26.921 1.00 82.69 210 GLY A CA 1
ATOM 1551 C C . GLY A 1 210 ? -26.291 0.112 27.337 1.00 82.69 210 GLY A C 1
ATOM 1552 O O . GLY A 1 210 ? -27.154 0.346 28.184 1.00 82.69 210 GLY A O 1
ATOM 1553 N N . LEU A 1 211 ? -25.649 1.089 26.695 1.00 79.19 211 LEU A N 1
ATOM 1554 C CA . LEU A 1 211 ? -25.879 2.515 26.933 1.00 79.19 211 LEU A CA 1
ATOM 1555 C C . LEU A 1 211 ? -27.308 2.936 26.581 1.00 79.19 211 LEU A C 1
ATOM 1557 O O . LEU A 1 211 ? -27.895 3.745 27.297 1.00 79.19 211 LEU A O 1
ATOM 1561 N N . SER A 1 212 ? -27.897 2.357 25.533 1.00 80.62 212 SER A N 1
ATOM 1562 C CA . SER A 1 212 ? -29.293 2.614 25.155 1.00 80.62 212 SER A CA 1
ATOM 1563 C C . SER A 1 212 ? -30.278 2.117 26.216 1.00 80.62 212 SER A C 1
ATOM 1565 O O . SER A 1 212 ? -31.265 2.793 26.515 1.00 80.62 212 SER A O 1
ATOM 1567 N N . ILE A 1 213 ? -30.007 0.958 26.825 1.00 84.12 213 ILE A N 1
ATOM 1568 C CA . ILE A 1 213 ? -30.812 0.421 27.932 1.00 84.12 213 ILE A CA 1
ATOM 1569 C C . ILE A 1 213 ? -30.673 1.316 29.171 1.00 84.12 213 ILE A C 1
ATOM 1571 O O . ILE A 1 213 ? -31.682 1.696 29.767 1.00 84.12 213 ILE A O 1
ATOM 1575 N N . VAL A 1 214 ? -29.444 1.707 29.526 1.00 81.44 214 VAL A N 1
ATOM 1576 C CA . VAL A 1 214 ? -29.177 2.614 30.656 1.00 81.44 214 VAL A CA 1
ATOM 1577 C C . VAL A 1 214 ? -29.839 3.973 30.437 1.00 81.44 214 VAL A C 1
ATOM 1579 O O . VAL A 1 214 ? -30.455 4.501 31.357 1.00 81.44 214 VAL A O 1
ATOM 1582 N N . GLY A 1 215 ? -29.788 4.509 29.217 1.00 75.88 215 GLY A N 1
ATOM 1583 C CA . GLY A 1 215 ? -30.431 5.772 28.866 1.00 75.88 215 GLY A CA 1
ATOM 1584 C C . GLY A 1 215 ? -31.952 5.744 29.018 1.00 75.88 215 GLY A C 1
ATOM 1585 O O . GLY A 1 215 ? -32.542 6.737 29.436 1.00 75.88 215 GLY A O 1
ATOM 1586 N N . ARG A 1 216 ? -32.597 4.597 28.761 1.00 76.38 216 ARG A N 1
ATOM 1587 C CA . ARG A 1 216 ? -34.031 4.410 29.050 1.00 76.38 216 ARG A CA 1
ATOM 1588 C C . ARG A 1 216 ? -34.325 4.283 30.547 1.00 76.38 216 ARG A C 1
ATOM 1590 O O . ARG A 1 216 ? -35.394 4.697 30.983 1.00 76.38 216 ARG A O 1
ATOM 1597 N N . ALA A 1 217 ? -33.405 3.711 31.323 1.00 75.50 217 ALA A N 1
ATOM 1598 C CA . ALA A 1 217 ? -33.571 3.508 32.763 1.00 75.50 217 ALA A CA 1
ATOM 1599 C C . ALA A 1 217 ? -33.252 4.765 33.597 1.00 75.50 217 ALA A C 1
ATOM 1601 O O . ALA A 1 217 ? -33.852 4.980 34.650 1.00 75.50 217 ALA A O 1
ATOM 1602 N N . ALA A 1 218 ? -32.325 5.606 33.136 1.00 68.25 218 ALA A N 1
ATOM 1603 C CA . ALA A 1 218 ? -31.828 6.776 33.849 1.00 68.25 218 ALA A CA 1
ATOM 1604 C C . ALA A 1 218 ? -32.156 8.072 33.089 1.00 68.25 218 ALA A C 1
ATOM 1606 O O . ALA A 1 218 ? -31.292 8.670 32.457 1.00 68.25 218 ALA A O 1
ATOM 1607 N N . GLY A 1 219 ? -33.393 8.565 33.212 1.00 61.75 219 GLY A N 1
ATOM 1608 C CA . GLY A 1 219 ? -33.858 9.782 32.520 1.00 61.75 219 GLY A CA 1
ATOM 1609 C C . GLY A 1 219 ? -33.175 11.104 32.919 1.00 61.75 219 GLY A C 1
ATOM 1610 O O . GLY A 1 219 ? -33.511 12.142 32.361 1.00 61.75 219 GLY A O 1
ATOM 1611 N N . LYS A 1 220 ? -32.246 11.092 33.890 1.00 59.00 220 LYS A N 1
ATOM 1612 C CA . LYS A 1 220 ? -31.447 12.264 34.307 1.00 59.00 220 LYS A CA 1
ATOM 1613 C C . LYS A 1 220 ? -30.023 12.283 33.744 1.00 59.00 220 LYS A C 1
ATOM 1615 O O . LYS A 1 220 ? -29.351 13.300 33.877 1.00 59.00 220 LYS A O 1
ATOM 1620 N N . LEU A 1 221 ? -29.543 11.178 33.174 1.00 59.97 221 LEU A N 1
ATOM 1621 C CA . LEU A 1 221 ? -28.266 11.163 32.466 1.00 59.97 221 LEU A CA 1
ATOM 1622 C C . LEU A 1 221 ? -28.554 11.555 31.023 1.00 59.97 221 LEU A C 1
ATOM 1624 O O . LEU A 1 221 ? -29.436 10.958 30.423 1.00 59.97 221 LEU A O 1
ATOM 1628 N N . GLU A 1 222 ? -27.835 12.528 30.469 1.00 66.12 222 GLU A N 1
ATOM 1629 C CA . GLU A 1 222 ? -27.802 12.756 29.022 1.00 66.12 222 GLU A CA 1
ATOM 1630 C C . GLU A 1 222 ? -26.929 11.657 28.393 1.00 66.12 222 GLU A C 1
ATOM 1632 O O . GLU A 1 222 ? -25.704 11.803 28.328 1.00 66.12 222 GLU A O 1
ATOM 1637 N N . PRO A 1 223 ? -27.491 10.512 27.960 1.00 61.78 223 PRO A N 1
ATOM 1638 C CA . PRO A 1 223 ? -26.693 9.321 27.667 1.00 61.78 223 PRO A CA 1
ATOM 1639 C C . PRO A 1 223 ? -25.863 9.531 26.397 1.00 61.78 223 PRO A C 1
ATOM 1641 O O . PRO A 1 223 ? -24.794 8.949 26.236 1.00 61.78 223 PRO A O 1
ATOM 1644 N N . ASN A 1 224 ? -26.338 10.416 25.517 1.00 62.19 224 ASN A N 1
ATOM 1645 C CA . ASN A 1 224 ? -25.691 10.748 24.261 1.00 62.19 224 ASN A CA 1
ATOM 1646 C C . ASN A 1 224 ? -24.361 11.487 24.491 1.00 62.19 224 ASN A C 1
ATOM 1648 O O . ASN A 1 224 ? -23.358 11.128 23.880 1.00 62.19 224 ASN A O 1
ATOM 1652 N N . SER A 1 225 ? -24.319 12.424 25.447 1.00 67.69 225 SER A N 1
ATOM 1653 C CA . SER A 1 225 ? -23.126 13.211 25.798 1.00 67.69 225 SER A CA 1
ATOM 1654 C C . SER A 1 225 ? -22.012 12.354 26.422 1.00 67.69 225 SER A C 1
ATOM 1656 O O . SER A 1 225 ? -20.831 12.652 26.261 1.00 67.69 225 SER A O 1
ATOM 1658 N N . LEU A 1 226 ? -22.373 11.259 27.106 1.00 70.62 226 LEU A N 1
ATOM 1659 C CA . LEU A 1 226 ? -21.418 10.342 27.746 1.00 70.62 226 LEU A CA 1
ATOM 1660 C C . LEU A 1 226 ? -20.989 9.173 26.838 1.00 70.62 226 LEU A C 1
ATOM 1662 O O . LEU A 1 226 ? -19.942 8.566 27.063 1.00 70.62 226 LEU A O 1
ATOM 1666 N N . SER A 1 227 ? -21.782 8.859 25.809 1.00 72.06 227 SER A N 1
ATOM 1667 C CA . SER A 1 227 ? -21.560 7.707 24.928 1.00 72.06 227 SER A CA 1
ATOM 1668 C C . SER A 1 227 ? -20.282 7.814 24.092 1.00 72.06 227 SER A C 1
ATOM 1670 O O . SER A 1 227 ? -19.516 6.855 24.036 1.00 72.06 227 SER A O 1
ATOM 1672 N N . GLN A 1 228 ? -19.998 8.977 23.500 1.00 75.31 228 GLN A N 1
ATOM 1673 C CA . GLN A 1 228 ? -18.825 9.162 22.639 1.00 75.31 228 GLN A CA 1
ATOM 1674 C C . GLN A 1 228 ? -17.487 9.025 23.386 1.00 75.31 228 GLN A C 1
ATOM 1676 O O . GLN A 1 228 ? -16.654 8.235 22.936 1.00 75.31 228 GLN A O 1
ATOM 1681 N N . PRO A 1 229 ? -17.257 9.697 24.535 1.00 75.94 229 PRO A N 1
ATOM 1682 C CA . PRO A 1 229 ? -16.029 9.495 25.304 1.00 75.94 229 PRO A CA 1
ATOM 1683 C C . PRO A 1 229 ? -15.830 8.034 25.725 1.00 75.94 229 PRO A C 1
ATOM 1685 O O . PRO A 1 229 ? -14.718 7.511 25.658 1.00 75.94 229 PRO A O 1
ATOM 1688 N N . LEU A 1 230 ? -16.913 7.355 26.122 1.00 76.38 230 LEU A N 1
ATOM 1689 C CA . LEU A 1 230 ? -16.856 5.963 26.563 1.00 76.38 230 LEU A CA 1
ATOM 1690 C C . LEU A 1 230 ? -16.517 5.009 25.408 1.00 76.38 230 LEU A C 1
ATOM 1692 O O . LEU A 1 230 ? -15.646 4.151 25.559 1.00 76.38 230 LEU A O 1
ATOM 1696 N N . ARG A 1 231 ? -17.151 5.191 24.242 1.00 75.62 231 ARG A N 1
ATOM 1697 C CA . ARG A 1 231 ? -16.838 4.445 23.012 1.00 75.62 231 ARG A CA 1
ATOM 1698 C C . ARG A 1 231 ? -15.386 4.637 22.597 1.00 75.62 231 ARG A C 1
ATOM 1700 O O . ARG A 1 231 ? -14.726 3.654 22.278 1.00 75.62 231 ARG A O 1
ATOM 1707 N N . GLY A 1 232 ? -14.881 5.869 22.653 1.00 74.31 232 GLY A N 1
ATOM 1708 C CA . GLY A 1 232 ? -13.494 6.178 22.313 1.00 74.31 232 GLY A CA 1
ATOM 1709 C C . GLY A 1 232 ? -12.493 5.449 23.213 1.00 74.31 232 GLY A C 1
ATOM 1710 O O . GLY A 1 232 ? -11.588 4.783 22.712 1.00 74.31 232 GLY A O 1
ATOM 1711 N N . ILE A 1 233 ? -12.686 5.501 24.537 1.00 79.38 233 ILE A N 1
ATOM 1712 C CA . ILE A 1 233 ? -11.813 4.803 25.498 1.00 79.38 233 ILE A CA 1
ATOM 1713 C C . ILE A 1 233 ? -11.839 3.291 25.260 1.00 79.38 233 ILE A C 1
ATOM 1715 O O . ILE A 1 233 ? -10.787 2.653 25.199 1.00 79.38 233 ILE A O 1
ATOM 1719 N N . ILE A 1 234 ? -13.030 2.708 25.108 1.00 77.38 234 ILE A N 1
ATOM 1720 C CA . ILE A 1 234 ? -13.159 1.258 24.948 1.00 77.38 234 ILE A CA 1
ATOM 1721 C C . ILE A 1 234 ? -12.638 0.802 23.580 1.00 77.38 234 ILE A C 1
ATOM 1723 O O . ILE A 1 234 ? -11.951 -0.215 23.508 1.00 77.38 234 ILE A O 1
ATOM 1727 N N . GLY A 1 235 ? -12.879 1.567 22.513 1.00 74.75 235 GLY A N 1
ATOM 1728 C CA . GLY A 1 235 ? -12.329 1.300 21.183 1.00 74.75 235 GLY A CA 1
ATOM 1729 C C . GLY A 1 235 ? -10.801 1.253 21.194 1.00 74.75 235 GLY A C 1
ATOM 1730 O O . GLY A 1 235 ? -10.212 0.302 20.680 1.00 74.75 235 GLY A O 1
ATOM 1731 N N . VAL A 1 236 ? -10.155 2.210 21.867 1.00 76.62 236 VAL A N 1
ATOM 1732 C CA . VAL A 1 236 ? -8.692 2.225 22.034 1.00 76.62 236 VAL A CA 1
ATOM 1733 C C . VAL A 1 236 ? -8.203 1.040 22.874 1.00 76.62 236 VAL A C 1
ATOM 1735 O O . VAL A 1 236 ? -7.241 0.380 22.488 1.00 76.62 236 VAL A O 1
ATOM 1738 N N . LEU A 1 237 ? -8.865 0.713 23.988 1.00 80.12 237 LEU A N 1
ATOM 1739 C CA . LEU A 1 237 ? -8.487 -0.444 24.815 1.00 80.12 237 LEU A CA 1
ATOM 1740 C C . LEU A 1 237 ? -8.596 -1.769 24.047 1.00 80.12 237 LEU A C 1
ATOM 1742 O O . LEU A 1 237 ? -7.711 -2.621 24.149 1.00 80.12 237 LEU A O 1
ATOM 1746 N N . LEU A 1 238 ? -9.655 -1.931 23.252 1.00 77.50 238 LEU A N 1
ATOM 1747 C CA . LEU A 1 238 ? -9.854 -3.108 22.409 1.00 77.50 238 LEU A CA 1
ATOM 1748 C C . LEU A 1 238 ? -8.808 -3.195 21.296 1.00 77.50 238 LEU A C 1
ATOM 1750 O O . LEU A 1 238 ? -8.302 -4.284 21.036 1.00 77.50 238 LEU A O 1
ATOM 1754 N N . LEU A 1 239 ? -8.432 -2.069 20.685 1.00 76.12 239 LEU A N 1
ATOM 1755 C CA . LEU A 1 239 ? -7.330 -2.017 19.719 1.00 76.12 239 LEU A CA 1
ATOM 1756 C C . LEU A 1 239 ? -6.006 -2.461 20.340 1.00 76.12 239 LEU A C 1
ATOM 1758 O O . LEU A 1 239 ? -5.308 -3.287 19.754 1.00 76.12 239 LEU A O 1
ATOM 1762 N N . VAL A 1 240 ? -5.678 -1.966 21.537 1.00 81.19 240 VAL A N 1
ATOM 1763 C CA . VAL A 1 240 ? -4.457 -2.362 22.257 1.00 81.19 240 VAL A CA 1
ATOM 1764 C C . VAL A 1 240 ? -4.468 -3.863 22.556 1.00 81.19 240 VAL A C 1
ATOM 1766 O O . VAL A 1 240 ? -3.467 -4.541 22.327 1.00 81.19 240 VAL A O 1
ATOM 1769 N N . ALA A 1 241 ? -5.603 -4.407 23.000 1.00 79.31 241 ALA A N 1
ATOM 1770 C CA . ALA A 1 241 ? -5.747 -5.841 23.247 1.00 79.31 241 ALA A CA 1
ATOM 1771 C C . ALA A 1 241 ? -5.635 -6.680 21.957 1.00 79.31 241 ALA A C 1
ATOM 1773 O O . ALA A 1 241 ? -5.077 -7.779 21.972 1.00 79.31 241 ALA A O 1
ATOM 1774 N N . MET A 1 242 ? -6.137 -6.162 20.833 1.00 77.50 242 MET A N 1
ATOM 1775 C CA . MET A 1 242 ? -6.139 -6.851 19.540 1.00 77.50 242 MET A CA 1
ATOM 1776 C C . MET A 1 242 ? -4.838 -6.694 18.754 1.00 77.50 242 MET A C 1
ATOM 1778 O O . MET A 1 242 ? -4.614 -7.458 17.817 1.00 77.50 242 MET A O 1
ATOM 1782 N N . ILE A 1 243 ? -3.945 -5.783 19.148 1.00 77.25 243 ILE A N 1
ATOM 1783 C CA . ILE A 1 243 ? -2.681 -5.526 18.443 1.00 77.25 243 ILE A CA 1
ATOM 1784 C C . ILE A 1 243 ? -1.839 -6.803 18.299 1.00 77.25 243 ILE A C 1
ATOM 1786 O O . ILE A 1 243 ? -1.243 -7.042 17.249 1.00 77.25 243 ILE A O 1
ATOM 1790 N N . GLY A 1 244 ? -1.860 -7.672 19.318 1.00 75.50 244 GLY A N 1
ATOM 1791 C CA . GLY A 1 244 ? -1.201 -8.977 19.282 1.00 75.50 244 GLY A CA 1
ATOM 1792 C C . GLY A 1 244 ? -1.796 -9.898 18.214 1.00 75.50 244 GLY A C 1
ATOM 1793 O O . GLY A 1 244 ? -1.056 -10.437 17.394 1.00 75.50 244 GLY A O 1
ATOM 1794 N N . ALA A 1 245 ? -3.124 -10.020 18.159 1.00 74.44 245 ALA A N 1
ATOM 1795 C CA . ALA A 1 245 ? -3.820 -10.838 17.162 1.00 74.44 245 ALA A CA 1
ATOM 1796 C C . ALA A 1 245 ? -3.632 -10.302 15.730 1.00 74.44 245 ALA A C 1
ATOM 1798 O O . ALA A 1 245 ? -3.375 -11.078 14.809 1.00 74.44 245 ALA A O 1
ATOM 1799 N N . ILE A 1 246 ? -3.685 -8.976 15.558 1.00 72.75 246 ILE A N 1
ATOM 1800 C CA . ILE A 1 246 ? -3.433 -8.306 14.276 1.00 72.75 246 ILE A CA 1
ATOM 1801 C C . ILE A 1 246 ? -1.997 -8.576 13.818 1.00 72.75 246 ILE A C 1
ATOM 1803 O O . ILE A 1 246 ? -1.781 -8.907 12.656 1.00 72.75 246 ILE A O 1
ATOM 1807 N N . SER A 1 247 ? -1.015 -8.508 14.723 1.00 71.31 247 SER A N 1
ATOM 1808 C CA . SER A 1 247 ? 0.386 -8.768 14.371 1.00 71.31 247 SER A CA 1
ATOM 1809 C C . SER A 1 247 ? 0.621 -10.190 13.854 1.00 71.31 247 SER A C 1
ATOM 1811 O O . SER A 1 247 ? 1.410 -10.370 12.927 1.00 71.31 247 SER A O 1
ATOM 1813 N N . VAL A 1 248 ? -0.092 -11.184 14.400 1.00 73.56 248 VAL A N 1
ATOM 1814 C CA . VAL A 1 248 ? -0.029 -12.579 13.942 1.00 73.56 248 VAL A CA 1
ATOM 1815 C C . VAL A 1 248 ? -0.647 -12.710 12.550 1.00 73.56 248 VAL A C 1
ATOM 1817 O O . VAL A 1 248 ? 0.006 -13.228 11.653 1.00 73.56 248 VAL A O 1
ATOM 1820 N N . GLN A 1 249 ? -1.840 -12.154 12.322 1.00 70.31 249 GLN A N 1
ATOM 1821 C CA . GLN A 1 249 ? -2.495 -12.200 11.006 1.00 70.31 249 GLN A CA 1
ATOM 1822 C C . GLN A 1 249 ? -1.713 -11.464 9.917 1.00 70.31 249 GLN A C 1
ATOM 1824 O O . GLN A 1 249 ? -1.589 -11.961 8.800 1.00 70.31 249 GLN A O 1
ATOM 1829 N N . VAL A 1 250 ? -1.166 -10.290 10.234 1.00 68.81 250 VAL A N 1
ATOM 1830 C CA . VAL A 1 250 ? -0.329 -9.524 9.305 1.00 68.81 250 VAL A CA 1
ATOM 1831 C C . VAL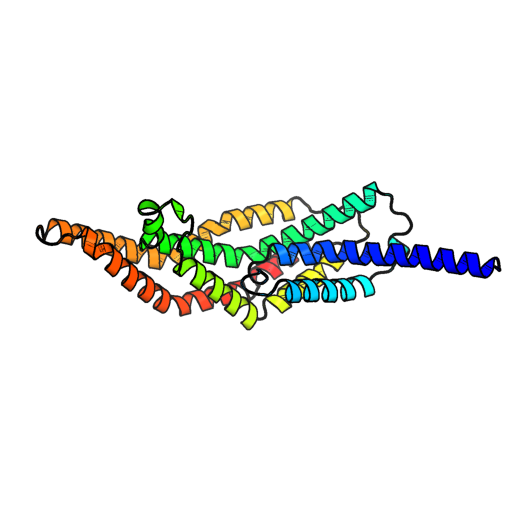 A 1 250 ? 0.952 -10.295 8.999 1.00 68.81 250 VAL A C 1
ATOM 1833 O O . VAL A 1 250 ? 1.350 -10.381 7.841 1.00 68.81 250 VAL A O 1
ATOM 1836 N N . ARG A 1 251 ? 1.575 -10.918 10.006 1.00 68.00 251 ARG A N 1
ATOM 1837 C CA . ARG A 1 251 ? 2.748 -11.773 9.804 1.00 68.00 251 ARG A CA 1
ATOM 1838 C C . ARG A 1 251 ? 2.422 -12.975 8.914 1.00 68.00 251 ARG A C 1
ATOM 1840 O O . ARG A 1 251 ? 3.192 -13.237 7.998 1.00 68.00 251 ARG A O 1
ATOM 1847 N N . ASP A 1 252 ? 1.300 -13.654 9.125 1.00 67.69 252 ASP A N 1
ATOM 1848 C CA . ASP A 1 252 ? 0.875 -14.784 8.288 1.00 67.69 252 ASP A CA 1
ATOM 1849 C C . ASP A 1 252 ? 0.567 -14.346 6.847 1.00 67.69 252 ASP A C 1
ATOM 1851 O O . ASP A 1 252 ? 0.904 -15.050 5.896 1.00 67.69 252 ASP A O 1
ATOM 1855 N N . ALA A 1 253 ? -0.003 -13.152 6.667 1.00 64.31 253 ALA A N 1
ATOM 1856 C CA . ALA A 1 253 ? -0.239 -12.571 5.349 1.00 64.31 253 ALA A CA 1
ATOM 1857 C C . ALA A 1 253 ? 1.067 -12.171 4.630 1.00 64.31 253 ALA A C 1
ATOM 1859 O O . ALA A 1 253 ? 1.160 -12.318 3.411 1.00 64.31 253 ALA A O 1
ATOM 1860 N N . ILE A 1 254 ? 2.081 -11.693 5.367 1.00 60.66 254 ILE A N 1
ATOM 1861 C CA . ILE A 1 254 ? 3.393 -11.306 4.813 1.00 60.66 254 ILE A CA 1
ATOM 1862 C C . ILE A 1 254 ? 4.311 -12.519 4.606 1.00 60.66 254 ILE A C 1
ATOM 1864 O O . ILE A 1 254 ? 5.108 -12.527 3.667 1.00 60.66 254 ILE A O 1
ATOM 1868 N N . HIS A 1 255 ? 4.179 -13.586 5.401 1.00 58.28 255 HIS A N 1
ATOM 1869 C CA . HIS A 1 255 ? 4.726 -14.906 5.070 1.00 58.28 255 HIS A CA 1
ATOM 1870 C C . HIS A 1 255 ? 3.876 -15.542 3.962 1.00 58.28 255 HIS A C 1
ATOM 1872 O O . HIS A 1 255 ? 3.175 -16.524 4.173 1.00 58.28 255 HIS A O 1
ATOM 1878 N N . PHE A 1 256 ? 3.972 -14.927 2.783 1.00 53.34 256 PHE A N 1
ATOM 1879 C CA . PHE A 1 256 ? 3.493 -15.203 1.429 1.00 53.34 256 PHE A CA 1
ATOM 1880 C C . PHE A 1 256 ? 3.214 -16.667 0.993 1.00 53.34 256 PHE A C 1
ATOM 1882 O O . PHE A 1 256 ? 3.512 -17.050 -0.136 1.00 53.34 256 PHE A O 1
ATOM 1889 N N . THR A 1 257 ? 2.551 -17.487 1.804 1.00 49.88 257 THR A N 1
ATOM 1890 C CA . THR A 1 257 ? 1.993 -18.791 1.398 1.00 49.88 257 THR A CA 1
ATOM 1891 C C . THR A 1 257 ? 0.902 -18.616 0.334 1.00 49.88 257 THR A C 1
ATOM 1893 O O . THR A 1 257 ? 0.756 -19.441 -0.569 1.00 49.88 257 THR A O 1
ATOM 1896 N N . GLY A 1 258 ? 0.184 -17.489 0.373 1.00 48.97 258 GLY A N 1
ATOM 1897 C CA . GLY A 1 258 ? -0.794 -17.112 -0.646 1.00 48.97 258 GLY A CA 1
ATOM 1898 C C . GLY A 1 258 ? -0.175 -16.674 -1.976 1.00 48.97 258 GLY A C 1
ATOM 1899 O O . GLY A 1 258 ? -0.707 -17.015 -3.017 1.00 48.97 258 GLY A O 1
ATOM 1900 N N . PHE A 1 259 ? 0.952 -15.957 -1.994 1.00 47.44 259 PHE A N 1
ATOM 1901 C CA . PHE A 1 259 ? 1.509 -15.454 -3.259 1.00 47.44 259 PHE A CA 1
ATOM 1902 C C . PHE A 1 259 ? 2.431 -16.462 -3.931 1.00 47.44 259 PHE A C 1
ATOM 1904 O O . PHE A 1 259 ? 2.365 -16.580 -5.143 1.00 47.44 259 PHE A O 1
ATOM 1911 N N . SER A 1 260 ? 3.200 -17.274 -3.196 1.00 46.56 260 SER A N 1
ATOM 1912 C CA . SER A 1 260 ? 3.953 -18.379 -3.815 1.00 46.56 260 SER A CA 1
ATOM 1913 C C . SER A 1 260 ? 3.031 -19.363 -4.546 1.00 46.56 260 SER A C 1
ATOM 1915 O O . SER A 1 260 ? 3.335 -19.763 -5.665 1.00 46.56 260 SER A O 1
ATOM 1917 N N . SER A 1 261 ? 1.861 -19.670 -3.976 1.00 46.62 261 SER A N 1
ATOM 1918 C CA . SER A 1 261 ? 0.836 -20.489 -4.635 1.00 46.62 261 SER A CA 1
ATOM 1919 C C . SER A 1 261 ? 0.155 -19.780 -5.816 1.00 46.62 261 SER A C 1
ATOM 1921 O O . SER A 1 261 ? -0.266 -20.445 -6.762 1.00 46.62 261 SER A O 1
ATOM 1923 N N . LEU A 1 262 ? 0.095 -18.443 -5.822 1.00 50.28 262 LEU A N 1
ATOM 1924 C CA . LEU A 1 262 ? -0.310 -17.650 -6.991 1.00 50.28 262 LEU A CA 1
ATOM 1925 C C . LEU A 1 262 ? 0.734 -17.689 -8.108 1.00 50.28 262 LEU A C 1
ATOM 1927 O O . LEU A 1 262 ? 0.368 -17.816 -9.273 1.00 50.28 262 LEU A O 1
ATOM 1931 N N . LEU A 1 263 ? 2.021 -17.642 -7.763 1.00 50.16 263 LEU A N 1
ATOM 1932 C CA . LEU A 1 263 ? 3.108 -17.793 -8.728 1.00 50.16 263 LEU A CA 1
ATOM 1933 C C . LEU A 1 263 ? 3.155 -19.215 -9.300 1.00 50.16 263 LEU A C 1
ATOM 1935 O O . LEU A 1 263 ? 3.389 -19.384 -10.491 1.00 50.16 263 LEU A O 1
ATOM 1939 N N . GLU A 1 264 ? 2.860 -20.239 -8.493 1.00 51.31 264 GLU A N 1
ATOM 1940 C CA . GLU A 1 264 ? 2.696 -21.608 -8.996 1.00 51.31 264 GLU A CA 1
ATOM 1941 C C . GLU A 1 264 ? 1.459 -21.774 -9.883 1.00 51.31 264 GLU A C 1
ATOM 1943 O O . GLU A 1 264 ? 1.527 -22.503 -10.869 1.00 51.31 264 GLU A O 1
ATOM 1948 N N . LYS A 1 265 ? 0.353 -21.084 -9.580 1.00 50.34 265 LYS A N 1
ATOM 1949 C CA . LYS A 1 265 ? -0.845 -21.069 -10.435 1.00 50.34 265 LYS A CA 1
ATOM 1950 C C . LYS A 1 265 ? -0.655 -20.308 -11.745 1.00 50.34 265 LYS A C 1
ATOM 1952 O O . LYS A 1 265 ? -1.343 -20.634 -12.695 1.00 50.34 265 LYS A O 1
ATOM 1957 N N . LEU A 1 266 ? 0.229 -19.311 -11.795 1.00 48.66 266 LEU A N 1
ATOM 1958 C CA . LEU A 1 266 ? 0.597 -18.610 -13.034 1.00 48.66 266 LEU A CA 1
ATOM 1959 C C . LEU A 1 266 ? 1.671 -19.362 -13.842 1.00 48.66 266 LEU A C 1
ATOM 1961 O O . LEU A 1 266 ? 1.895 -19.039 -15.004 1.00 48.66 266 LEU A O 1
ATOM 1965 N N . ARG A 1 267 ? 2.348 -20.342 -13.227 1.00 48.25 267 ARG A N 1
ATOM 1966 C CA . ARG A 1 267 ? 3.335 -21.222 -13.874 1.00 48.25 267 ARG A CA 1
ATOM 1967 C C . ARG A 1 267 ? 2.689 -22.404 -14.615 1.00 48.25 267 ARG A C 1
ATOM 1969 O O . ARG A 1 267 ? 3.349 -22.977 -15.479 1.00 48.25 267 ARG A O 1
ATOM 1976 N N . ASN A 1 268 ? 1.455 -22.773 -14.265 1.00 37.66 268 ASN A N 1
ATOM 1977 C CA . ASN A 1 268 ? 0.681 -23.871 -14.861 1.00 37.66 268 ASN A CA 1
ATOM 1978 C C . ASN A 1 268 ? -0.459 -23.338 -15.729 1.00 37.66 268 ASN A C 1
ATOM 1980 O O . ASN A 1 268 ? -0.820 -24.050 -16.689 1.00 37.66 268 ASN A O 1
#

Radius of gyration: 25.27 Å; Cα contacts (8 Å, |Δi|>4): 211; chains: 1; bounding box: 72×47×76 Å

InterPro domains:
  IPR002010 Type III secretion system inner membrane R protein [PF01311] (22-254)
  IPR002010 Type III secretion system inner membrane R protein [PR00953] (29-50)
  IPR002010 Type III secretion system inner membrane R protein [PR00953] (88-107)
  IPR002010 Type III secretion system inner membrane R protein [PR00953] (190-212)
  IPR002010 Type III secretion system inner membrane R protein [PR00953] (212-231)
  IPR002010 Type III secretion system inner membrane R protein [PTHR30065] (13-256)
  IPR006304 Type III secretion protein SpaR/YscT [TIGR01401] (15-253)

Organism: NCBI:txid82633

Mean predicted aligned error: 11.48 Å

Foldseek 3Di:
DDPVVVVVVVVVVLLVVLLVLQLLLLLLLLVLLLVLAPLNDCVNDPPVVSVVVSSVLSVVRSVPDDSVLCSPDDPVLSVLLSVVSNVNSNLLSLVNRLLLVLLLLLQVVLCVLLCVQVVCVVDVPVVDRPSVSSVVSSVLLSVLCVVLCVVVVSVVVSVVVCVQPPSSDSDDPPDVVSVVVSVVSVVCSNVSSCVLNVVLNVVSVVLVVVLVVVCVVDVPDPSVVVSNVVSNVSSVVVCVVCVVVSSVVSSVVSVPPPVVVVVVVVVD

pLDDT: mean 75.71, std 11.85, range [37.66, 92.81]

Solvent-accessible surface area (backbone atoms only — not comparable to full-atom values): 14477 Å² total; per-residue (Å²): 134,56,74,68,57,55,52,52,53,53,52,51,51,55,53,50,52,37,48,52,49,42,36,52,46,48,28,35,23,53,46,32,21,45,70,57,21,65,70,53,28,70,90,71,34,55,65,70,60,52,50,50,51,41,52,54,54,16,48,59,55,36,74,74,52,72,59,76,78,59,80,81,64,49,75,71,53,52,53,47,38,43,52,49,29,32,50,54,13,40,53,56,11,50,66,68,22,46,67,46,53,25,31,31,52,23,18,43,54,47,20,55,73,26,46,55,47,53,57,54,83,76,48,67,87,70,76,71,78,58,39,68,50,14,53,50,41,30,52,50,48,41,50,50,37,58,76,73,41,42,61,61,52,51,51,51,52,55,59,51,44,48,72,79,53,45,86,81,57,79,67,79,86,68,48,72,63,61,61,51,48,55,52,52,52,57,64,47,36,61,60,49,14,48,62,72,31,40,69,57,51,52,52,54,51,51,48,50,53,51,49,53,53,49,37,72,73,36,85,85,53,67,47,72,79,52,45,45,66,51,35,42,54,51,50,52,52,48,47,63,69,40,46,63,60,48,51,51,54,52,47,55,64,64,57,43,65,70,52,56,54,47,54,53,60,72,72,106

Sequence (268 aa):
MDANTIGSLLAFNTQAHGLLFLIALSGMRVTTIFLVLPAMSSQAVPGAVRAGACYLMTWFIAAGQSPSAFEHLTVPDMLLLTMKEAFIGLMIGYLASIIFWIAEAAGTLIDDLAGFNNVQMTNPMHGEQSTPVSSLLVQLTITLFHISGGMTVLLGVLFESYRWWPLVCAAPDLGNAAASLAIDQGNGMLATAVKICAPIMLALVLIDVGLSIVGRAAGKLEPNSLSQPLRGIIGVLLLVAMIGAISVQVRDAIHFTGFSSLLEKLRN

Nearest PDB structures (foldseek):
  7ahi-assembly1_1F  TM=7.962E-01  e=2.320E-07  Salmonella enterica subsp. enterica serovar Typhimurium str. LT2
  6r6b-assembly1_F  TM=7.814E-01  e=6.836E-07  Shigella flexneri
  8axk-assembly1_F  TM=7.758E-01  e=8.562E-07  Shigella flexneri
  6s3l-assembly1_F  TM=8.245E-01  e=2.001E-05  Vibrio mimicus CAIM 602
  6s3r-assembly1_F  TM=8.187E-01  e=2.094E-05  Pseudomonas savastanoi pv. phaseolicola 1448A

Secondary structure (DSSP, 8-state):
--HHHHHHHHHHHHHHHHHHHHHHHHHHHHHHHHHH-GGGSTTTS-HHHHHHHHHHHHHHHHHTS-GGGGTT--HHHHHHHHHHHHHHHHHHHHHHHHHHHHHHHHHHHHHHHHTGGGHHHH-TTS-----HHHHHHHHHHHHHHHHTTHHHHHHHHHHHHHHHS-TT-S-----HHHHHHHHHHHHHHHHHHHHHHHHHHHHHHHHHHHHHHHHHH-TTS-HHHHHHHHHHHHHHHHHHHHHHHHHHHHHHHHTTHHHHHHHHHHH-